Protein 3AQX (pdb70)

Organism: Bombyx mori (NCBI:txid7091)

GO terms:
  GO:0002752 cell surface pattern recognition receptor signaling pathway (P, IDA)
  GO:0005576 extracellular region (C, IDA)
  GO:0045088 regulation of innate immune response (P, IDA)
  GO:0038187 pattern recognition receptor activity (F, IDA)
  GO:0001872 (1->3)-beta-D-glucan binding (F, IDA)
  GO:0001873 polysaccharide immune receptor activity (F, IDA)
  GO:0002752 cell surface pattern recognition receptor signaling pathway (P, IMP)

Solvent-accessible surface area: 11452 Å² total; per-residue (Å²): 165,64,142,15,8,102,17,24,15,9,2,24,107,115,102,2,1,13,0,0,0,16,55,59,49,19,72,33,0,2,0,25,0,9,62,89,92,115,32,153,53,98,57,64,21,118,29,49,140,84,30,101,144,47,133,124,26,5,3,36,9,88,39,161,106,11,64,10,129,132,44,20,85,0,37,7,29,0,60,0,43,50,122,69,114,40,55,103,43,60,139,5,123,52,46,2,154,38,86,51,156,163,64,142,16,7,99,17,67,14,36,1,34,131,119,108,3,2,73,0,4,0,42,54,74,48,19,74,31,0,1,0,24,0,11,60,21,87,114,30,148,54,99,52,63,16,134,33,50,149,88,31,106,153,54,119,139,47,74,4,28,7,81,40,163,104,8,84,21,88,63,5,6,30,0,34,7,29,0,62,0,43,51,128,65,112,40,55,103,43,60,136,5,110,54,51,1,151,34,89,102

Structure (mmCIF, N/CA/C/O backbone):
data_3AQX
#
_entry.id   3AQX
#
_cell.length_a   74.210
_cell.length_b   74.210
_cell.length_c   47.603
_cell.angle_alpha   90
_cell.angle_beta   90
_cell.angle_gamma   90
#
_symmetry.space_group_name_H-M   'P 41'
#
loop_
_entity.id
_entity.type
_entity.pdbx_description
1 polymer 'Beta-1,3-glucan-binding protein'
2 branched beta-D-glucopyranose-(1-3)-beta-D-glucopyranose-(1-3)-beta-D-glucopyranose-(1-3)-beta-D-glucopyranose-(1-3)-beta-D-glucopyranose-(1-3)-beta-D-glucopyranose
3 non-polymer GLYCEROL
4 water water
#
loop_
_atom_site.group_PDB
_atom_site.id
_atom_site.type_symbol
_atom_site.label_atom_id
_atom_site.label_alt_id
_atom_site.label_comp_id
_atom_site.label_asym_id
_atom_site.label_entity_id
_atom_site.label_seq_id
_atom_site.pdbx_PDB_ins_code
_atom_site.Cartn_x
_atom_site.Cartn_y
_atom_site.Cartn_z
_atom_site.occupancy
_atom_site.B_iso_or_equiv
_atom_site.auth_seq_id
_atom_site.auth_comp_id
_atom_site.auth_asym_id
_atom_site.auth_atom_id
_atom_site.pdbx_PDB_model_num
ATOM 1 N N . SER A 1 2 ? 5.230 16.997 23.266 1.00 29.04 0 SER A N 1
ATOM 2 C CA . SER A 1 2 ? 6.129 16.192 22.399 1.00 28.99 0 SER A CA 1
ATOM 3 C C . SER A 1 2 ? 5.936 16.537 20.893 1.00 27.81 0 SER A C 1
ATOM 4 O O . SER A 1 2 ? 5.215 17.479 20.543 1.00 27.95 0 SER A O 1
ATOM 7 N N . TYR A 1 3 ? 6.597 15.785 20.018 1.00 26.13 1 TYR A N 1
ATOM 8 C CA . TYR A 1 3 ? 6.725 16.190 18.608 1.00 24.30 1 TYR A CA 1
ATOM 9 C C . TYR A 1 3 ? 5.417 16.172 17.791 1.00 23.42 1 TYR A C 1
ATOM 10 O O . TYR A 1 3 ? 4.590 15.282 17.958 1.00 22.84 1 TYR A O 1
ATOM 19 N N . GLU A 1 4 ? 5.273 17.157 16.901 1.00 22.44 2 GLU A N 1
ATOM 20 C CA . GLU A 1 4 ? 4.156 17.260 15.963 1.00 21.83 2 GLU A CA 1
ATOM 21 C C . GLU A 1 4 ? 4.670 17.508 14.542 1.00 19.96 2 GLU A C 1
ATOM 22 O O . GLU A 1 4 ? 5.623 18.257 14.359 1.00 18.77 2 GLU A O 1
ATOM 28 N N . ALA A 1 5 ? 4.030 16.908 13.537 1.00 17.76 3 ALA A N 1
ATOM 29 C CA . ALA A 1 5 ? 4.443 17.134 12.135 1.00 16.42 3 ALA A CA 1
ATOM 30 C C . ALA A 1 5 ? 4.373 18.639 11.830 1.00 15.36 3 ALA A C 1
ATOM 31 O O . ALA A 1 5 ? 3.478 19.322 12.341 1.00 13.80 3 ALA A O 1
ATOM 33 N N . PRO A 1 6 ? 5.340 19.171 11.051 1.00 14.66 4 PRO A N 1
ATOM 34 C CA . PRO A 1 6 ? 5.272 20.591 10.691 1.00 14.63 4 PRO A CA 1
ATOM 35 C C . PRO A 1 6 ? 4.143 20.827 9.667 1.00 14.50 4 PRO A C 1
ATOM 36 O O . PRO A 1 6 ? 3.854 19.915 8.883 1.00 14.91 4 PRO A O 1
ATOM 40 N N . PRO A 1 7 ? 3.505 22.023 9.678 1.00 13.69 5 PRO A N 1
ATOM 41 C CA . PRO A 1 7 ? 2.468 22.292 8.684 1.00 13.34 5 PRO A CA 1
ATOM 42 C C . PRO A 1 7 ? 3.068 22.368 7.268 1.00 12.89 5 PRO A C 1
ATOM 43 O O . PRO A 1 7 ? 4.202 22.852 7.077 1.00 12.64 5 PRO A O 1
ATOM 47 N N . ALA A 1 8 ? 2.314 21.875 6.296 1.00 12.22 6 ALA A N 1
ATOM 48 C CA . ALA A 1 8 ? 2.756 21.887 4.907 1.00 11.44 6 ALA A CA 1
ATOM 49 C C . ALA A 1 8 ? 2.481 23.259 4.271 1.00 11.25 6 ALA A C 1
ATOM 50 O O . ALA A 1 8 ? 1.552 23.952 4.678 1.00 10.90 6 ALA A O 1
ATOM 52 N N . THR A 1 9 ? 3.315 23.654 3.311 1.00 10.53 7 THR A N 1
ATOM 53 C CA . THR A 1 9 ? 3.037 24.807 2.468 1.00 10.13 7 THR A CA 1
ATOM 54 C C . THR A 1 9 ? 2.612 24.300 1.080 1.00 10.08 7 THR A C 1
ATOM 55 O O . THR A 1 9 ? 3.307 23.468 0.465 1.00 8.74 7 THR A O 1
ATOM 59 N N . LEU A 1 10 ? 1.474 24.814 0.604 1.00 9.79 8 LEU A N 1
ATOM 60 C CA . LEU A 1 10 ? 0.957 24.482 -0.730 1.00 10.63 8 LEU A CA 1
ATOM 61 C C . LEU A 1 10 ? 0.965 25.712 -1.616 1.00 11.15 8 LEU A C 1
ATOM 62 O O . LEU A 1 10 ? 0.654 26.813 -1.134 1.00 10.77 8 LEU A O 1
ATOM 67 N N . GLU A 1 11 ? 1.316 25.515 -2.895 1.00 12.00 9 GLU A N 1
ATOM 68 C CA . GLU A 1 11 ? 1.301 26.581 -3.910 1.00 14.16 9 GLU A CA 1
ATOM 69 C C . GLU A 1 11 ? 0.717 26.059 -5.193 1.00 13.78 9 GLU A C 1
ATOM 70 O O . GLU A 1 11 ? 1.056 24.960 -5.634 1.00 13.28 9 GLU A O 1
ATOM 76 N N . ALA A 1 12 ? -0.143 26.871 -5.802 1.00 13.63 10 ALA A N 1
ATOM 77 C CA . ALA A 1 12 ? -0.558 26.664 -7.172 1.00 14.50 10 ALA A CA 1
ATOM 78 C C . ALA A 1 12 ? 0.404 27.420 -8.079 1.00 16.01 10 ALA A C 1
ATOM 79 O O . ALA A 1 12 ? 0.754 28.592 -7.829 1.00 16.26 10 ALA A O 1
ATOM 81 N N . ILE A 1 13 ? 0.834 26.732 -9.130 1.00 17.62 11 ILE A N 1
ATOM 82 C CA . ILE A 1 13 ? 1.853 27.256 -10.008 1.00 20.02 11 ILE A CA 1
ATOM 83 C C . ILE A 1 13 ? 1.183 27.739 -11.286 1.00 21.02 11 ILE A C 1
ATOM 84 O O . ILE A 1 13 ? 0.258 27.090 -11.779 1.00 21.15 11 ILE A O 1
ATOM 89 N N . HIS A 1 14 ? 1.616 28.901 -11.775 1.00 22.87 12 HIS A N 1
ATOM 90 C CA . HIS A 1 14 ? 1.298 29.373 -13.132 1.00 24.74 12 HIS A CA 1
ATOM 91 C C . HIS A 1 14 ? 2.408 28.915 -14.105 1.00 25.04 12 HIS A C 1
ATOM 92 O O . HIS A 1 14 ? 3.604 29.077 -13.809 1.00 25.31 12 HIS A O 1
ATOM 99 N N . PRO A 1 15 ? 2.029 28.345 -15.267 1.00 25.42 13 PRO A N 1
ATOM 100 C CA . PRO A 1 15 ? 0.669 28.175 -15.804 1.00 25.17 13 PRO A CA 1
ATOM 101 C C . PRO A 1 15 ? -0.088 26.969 -15.237 1.00 24.63 13 PRO A C 1
ATOM 102 O O . PRO A 1 15 ? -1.322 26.980 -15.220 1.00 25.06 13 PRO A O 1
ATOM 106 N N . LYS A 1 16 ? 0.636 25.962 -14.750 1.00 23.19 14 LYS A N 1
ATOM 107 C CA . LYS A 1 16 ? 0.015 24.816 -14.085 1.00 22.10 14 LYS A CA 1
ATOM 108 C C . LYS A 1 16 ? 0.953 24.209 -13.046 1.00 19.98 14 LYS A C 1
ATOM 109 O O . LYS A 1 16 ? 2.147 24.509 -13.027 1.00 20.24 14 LYS A O 1
ATOM 115 N N . GLY A 1 17 ? 0.402 23.354 -12.195 1.00 17.57 15 GLY A N 1
ATOM 116 C CA . GLY A 1 17 ? 1.184 22.659 -11.198 1.00 15.61 15 GLY A CA 1
ATOM 117 C C . GLY A 1 17 ? 0.703 22.911 -9.778 1.00 14.51 15 GLY A C 1
ATOM 118 O O . GLY A 1 17 ? -0.001 23.894 -9.492 1.00 13.77 15 GLY A O 1
ATOM 119 N N . LEU A 1 18 ? 1.077 21.975 -8.912 1.00 13.69 16 LEU A N 1
ATOM 120 C CA . LEU A 1 18 ? 0.837 22.000 -7.473 1.00 12.82 16 LEU A CA 1
ATOM 121 C C . LEU A 1 18 ? 2.190 21.703 -6.844 1.00 13.22 16 LEU A C 1
ATOM 122 O O . LEU A 1 18 ? 2.911 20.782 -7.275 1.00 13.25 16 LEU A O 1
ATOM 127 N N . ARG A 1 19 ? 2.562 22.479 -5.837 1.00 13.00 17 ARG A N 1
ATOM 128 C CA . ARG A 1 19 ? 3.765 22.164 -5.106 1.00 12.97 17 ARG A CA 1
ATOM 129 C C . ARG A 1 19 ? 3.383 22.138 -3.634 1.00 12.15 17 ARG A C 1
ATOM 130 O O . ARG A 1 19 ? 2.671 23.045 -3.173 1.00 11.33 17 ARG A O 1
ATOM 138 N N . VAL A 1 20 ? 3.845 21.104 -2.914 1.00 11.05 18 VAL A N 1
ATOM 139 C CA . VAL A 1 20 ? 3.592 20.921 -1.479 1.00 10.17 18 VAL A CA 1
ATOM 140 C C . VAL A 1 20 ? 4.918 20.589 -0.809 1.00 11.00 18 VAL A C 1
ATOM 141 O O . VAL A 1 20 ? 5.664 19.712 -1.287 1.00 10.59 18 VAL A O 1
ATOM 145 N N . SER A 1 21 ? 5.220 21.266 0.300 1.00 10.38 19 SER A N 1
ATOM 146 C CA . SER A 1 21 ? 6.498 21.001 0.988 1.00 10.04 19 SER A CA 1
ATOM 147 C C . SER A 1 21 ? 6.442 21.179 2.521 1.00 9.89 19 SER A C 1
ATOM 148 O O . SER A 1 21 ? 5.552 21.867 3.056 1.00 10.39 19 SER A O 1
ATOM 151 N N . VAL A 1 22 ? 7.379 20.534 3.214 1.00 10.18 20 VAL A N 1
ATOM 152 C CA . VAL A 1 22 ? 7.584 20.719 4.654 1.00 10.35 20 VAL A CA 1
ATOM 153 C C . VAL A 1 22 ? 9.082 20.937 4.920 1.00 10.74 20 VAL A C 1
ATOM 154 O O . VAL A 1 22 ? 9.932 20.497 4.115 1.00 11.15 20 VAL A O 1
ATOM 158 N N . PRO A 1 23 ? 9.423 21.627 6.028 1.00 10.60 21 PRO A N 1
ATOM 159 C CA . PRO A 1 23 ? 10.860 21.705 6.321 1.00 10.70 21 PRO A CA 1
ATOM 160 C C . PRO A 1 23 ? 11.397 20.334 6.770 1.00 10.76 21 PRO A C 1
ATOM 161 O O . PRO A 1 23 ? 10.664 19.550 7.402 1.00 11.30 21 PRO A O 1
ATOM 165 N N . ASP A 1 24 ? 12.643 20.022 6.433 1.00 11.29 22 ASP A N 1
ATOM 166 C CA . ASP A 1 24 ? 13.258 18.783 6.926 1.00 12.17 22 ASP A CA 1
ATOM 167 C C . ASP A 1 24 ? 13.543 18.903 8.420 1.00 12.93 22 ASP A C 1
ATOM 168 O O . ASP A 1 24 ? 14.481 19.588 8.807 1.00 13.45 22 ASP A O 1
ATOM 173 N N . GLU A 1 25 ? 12.749 18.256 9.269 1.00 12.80 23 GLU A N 1
ATOM 174 C CA . GLU A 1 25 ? 13.071 18.258 10.699 1.00 13.54 23 GLU A CA 1
ATOM 175 C C . GLU A 1 25 ? 13.694 16.936 11.151 1.00 13.38 23 GLU A C 1
ATOM 176 O O . GLU A 1 25 ? 13.461 16.467 12.260 1.00 14.24 23 GLU A O 1
ATOM 182 N N . GLY A 1 26 ? 14.493 16.344 10.273 1.00 13.85 24 GLY A N 1
ATOM 183 C CA . GLY A 1 26 ? 15.221 15.107 10.587 1.00 13.90 24 GLY A CA 1
ATOM 184 C C . GLY A 1 26 ? 14.356 13.899 10.289 1.00 13.99 24 GLY A C 1
ATOM 185 O O . GLY A 1 26 ?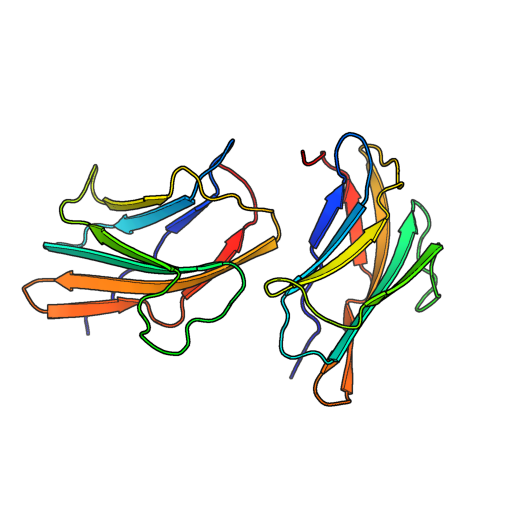 14.219 12.995 11.121 1.00 14.04 24 GLY A O 1
ATOM 186 N N . PHE A 1 27 ? 13.764 13.892 9.088 1.00 13.39 25 PHE A N 1
ATOM 187 C CA . PHE A 1 27 ? 12.838 12.836 8.689 1.00 12.19 25 PHE A CA 1
ATOM 188 C C . PHE A 1 27 ? 13.544 11.793 7.859 1.00 11.68 25 PHE A C 1
ATOM 189 O O . PHE A 1 27 ? 14.603 12.046 7.312 1.00 11.53 25 PHE A O 1
ATOM 197 N N . SER A 1 28 ? 12.920 10.625 7.728 1.00 11.49 26 SER A N 1
ATOM 198 C CA . SER A 1 28 ? 13.398 9.659 6.754 1.00 11.33 26 SER A CA 1
ATOM 199 C C . SER A 1 28 ? 12.446 9.564 5.574 1.00 11.02 26 SER A C 1
ATOM 200 O O . SER A 1 28 ? 12.780 8.932 4.576 1.00 11.54 26 SER A O 1
ATOM 203 N N . LEU A 1 29 ? 11.265 10.178 5.693 1.00 9.64 27 LEU A N 1
ATOM 204 C CA . LEU A 1 29 ? 10.168 9.995 4.743 1.00 8.31 27 LEU A CA 1
ATOM 205 C C . LEU A 1 29 ? 9.096 11.083 4.941 1.00 8.13 27 LEU A C 1
ATOM 206 O O . LEU A 1 29 ? 8.771 11.435 6.086 1.00 7.41 27 LEU A O 1
ATOM 211 N N . PHE A 1 30 ? 8.600 11.629 3.816 1.00 6.67 28 PHE A N 1
ATOM 212 C CA . PHE A 1 30 ? 7.434 12.520 3.762 1.00 6.36 28 PHE A CA 1
ATOM 213 C C . PHE A 1 30 ? 6.444 11.952 2.739 1.00 7.14 28 PHE A C 1
ATOM 214 O O . PHE A 1 30 ? 6.842 11.599 1.615 1.00 8.40 28 PHE A O 1
ATOM 222 N N . ALA A 1 31 ? 5.175 11.818 3.126 1.00 6.36 29 ALA A N 1
ATOM 223 C CA . ALA A 1 31 ? 4.137 11.397 2.184 1.00 6.91 29 ALA A CA 1
ATOM 224 C C . ALA A 1 31 ? 3.056 12.460 2.139 1.00 6.77 29 ALA A C 1
ATOM 225 O O . ALA A 1 31 ? 2.719 13.050 3.180 1.00 6.40 29 ALA A O 1
ATOM 227 N N . PHE A 1 32 ? 2.511 12.687 0.947 1.00 6.50 30 PHE A N 1
ATOM 228 C CA . PHE A 1 32 ? 1.382 13.611 0.799 1.00 6.80 30 PHE A CA 1
ATOM 229 C C . PHE A 1 32 ? 0.160 12.839 0.306 1.00 7.03 30 PHE A C 1
ATOM 230 O O . PHE A 1 32 ? 0.262 12.008 -0.602 1.00 7.03 30 PHE A O 1
ATOM 238 N N . HIS A 1 33 ? -0.992 13.100 0.921 1.00 6.87 31 HIS A N 1
ATOM 239 C CA . HIS A 1 33 ? -2.219 12.408 0.533 1.00 6.88 31 HIS A CA 1
ATOM 240 C C . HIS A 1 33 ? -3.289 13.480 0.438 1.00 7.44 31 HIS A C 1
ATOM 241 O O . HIS A 1 33 ? -3.603 14.132 1.440 1.00 8.30 31 HIS A O 1
ATOM 248 N N . GLY A 1 34 ? -3.824 13.693 -0.757 1.00 7.06 32 GLY A N 1
ATOM 249 C CA . GLY A 1 34 ? -4.736 14.822 -0.981 1.00 8.71 32 GLY A CA 1
ATOM 250 C C . GLY A 1 34 ? -5.795 14.596 -2.056 1.00 9.26 32 GLY A C 1
ATOM 251 O O . GLY A 1 34 ? -5.618 13.765 -2.971 1.00 9.01 32 GLY A O 1
ATOM 252 N N . LYS A 1 35 ? -6.892 15.339 -1.931 1.00 10.19 33 LYS A N 1
ATOM 253 C CA . LYS A 1 35 ? -7.944 15.350 -2.943 1.00 12.69 33 LYS A CA 1
ATOM 254 C C . LYS A 1 35 ? -8.362 16.772 -3.305 1.00 13.17 33 LYS A C 1
ATOM 255 O O . LYS A 1 35 ? -8.324 17.667 -2.457 1.00 13.41 33 LYS A O 1
ATOM 261 N N . LEU A 1 36 ? -8.789 16.950 -4.555 1.00 13.64 34 LEU A N 1
ATOM 262 C CA . LEU A 1 36 ? -9.224 18.232 -5.089 1.00 14.10 34 LEU A CA 1
ATOM 263 C C . LEU A 1 36 ? -10.747 18.357 -5.005 1.00 14.15 34 LEU A C 1
ATOM 264 O O . LEU A 1 36 ? -11.487 17.550 -5.592 1.00 14.25 34 LEU A O 1
ATOM 269 N N . ASN A 1 37 ? -11.196 19.338 -4.226 1.00 13.75 35 ASN A N 1
ATOM 270 C CA . ASN A 1 37 ? -12.629 19.687 -4.108 1.00 14.92 35 ASN A CA 1
ATOM 271 C C . ASN A 1 37 ? -13.506 18.547 -3.596 1.00 15.14 35 ASN A C 1
ATOM 272 O O . ASN A 1 37 ? -14.706 18.519 -3.865 1.00 14.65 35 ASN A O 1
ATOM 277 N N . GLU A 1 38 ? -12.889 17.604 -2.883 1.00 15.23 36 GLU A N 1
ATOM 278 C CA . GLU A 1 38 ? -13.617 16.502 -2.285 1.00 16.33 36 GLU A CA 1
ATOM 279 C C . GLU A 1 38 ? -12.933 16.169 -0.952 1.00 16.13 36 GLU A C 1
ATOM 280 O O . GLU A 1 38 ? -11.722 15.943 -0.899 1.00 14.44 36 GLU A O 1
ATOM 286 N N . GLU A 1 39 ? -13.717 16.152 0.129 1.00 16.84 37 GLU A N 1
ATOM 287 C CA . GLU A 1 39 ? -13.187 15.877 1.471 1.00 17.44 37 GLU A CA 1
ATOM 288 C C . GLU A 1 39 ? -12.520 14.514 1.624 1.00 16.83 37 GLU A C 1
ATOM 289 O O . GLU A 1 39 ? -12.909 13.543 0.980 1.00 15.49 37 GLU A O 1
ATOM 295 N N . MET A 1 40 ? -11.503 14.465 2.474 1.00 17.40 38 MET A N 1
ATOM 296 C CA . MET A 1 40 ? -10.860 13.206 2.811 1.00 18.72 38 MET A CA 1
ATOM 297 C C . MET A 1 40 ? -11.754 12.517 3.835 1.00 18.98 38 MET A C 1
ATOM 298 O O . MET A 1 40 ? -12.212 13.163 4.761 1.00 19.62 38 MET A O 1
ATOM 303 N N . GLU A 1 41 ? -12.036 11.229 3.649 1.00 19.62 39 GLU A N 1
ATOM 304 C CA . GLU A 1 41 ? -12.799 10.472 4.640 1.00 20.46 39 GLU A CA 1
ATOM 305 C C . GLU A 1 41 ? -11.812 9.716 5.514 1.00 19.51 39 GLU A C 1
ATOM 306 O O . GLU A 1 41 ? -11.497 8.554 5.264 1.00 20.29 39 GLU A O 1
ATOM 312 N N . GLY A 1 42 ? -11.303 10.414 6.525 1.00 17.63 40 GLY A N 1
ATOM 313 C CA . GLY A 1 42 ? -10.192 9.917 7.317 1.00 15.82 40 GLY A CA 1
ATOM 314 C C . GLY A 1 42 ? -8.938 9.728 6.486 1.00 14.97 40 GLY A C 1
ATOM 315 O O . GLY A 1 42 ? -8.715 10.447 5.502 1.00 14.15 40 GLY A O 1
ATOM 316 N N . LEU A 1 43 ? -8.149 8.722 6.858 1.00 13.70 41 LEU A N 1
ATOM 317 C CA . LEU A 1 43 ? -6.831 8.511 6.274 1.00 13.35 41 LEU A CA 1
ATOM 318 C C . LEU A 1 43 ? -6.887 7.695 4.975 1.00 14.00 41 LEU A C 1
ATOM 319 O O . LEU A 1 43 ? -6.165 6.700 4.837 1.00 13.42 41 LEU A O 1
ATOM 324 N N . GLU A 1 44 ? -7.733 8.110 4.025 1.00 14.07 42 GLU A N 1
ATOM 325 C CA . GLU A 1 44 ? -7.756 7.455 2.699 1.00 14.85 42 GLU A CA 1
ATOM 326 C C . GLU A 1 44 ? -6.519 7.872 1.894 1.00 14.52 42 GLU A C 1
ATOM 327 O O . GLU A 1 44 ? -5.865 8.844 2.241 1.00 14.13 42 GLU A O 1
ATOM 333 N N . ALA A 1 45 ? -6.189 7.1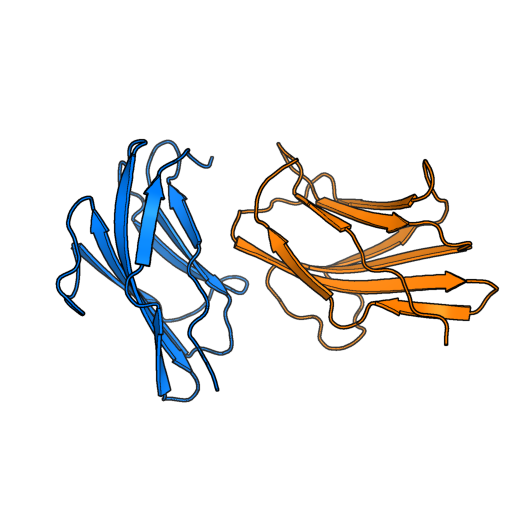23 0.845 1.00 14.25 43 ALA A N 1
ATOM 334 C CA . ALA A 1 45 ? -4.978 7.377 0.066 1.00 14.25 43 ALA A CA 1
ATOM 335 C C . ALA A 1 45 ? -4.965 8.751 -0.597 1.00 13.85 43 ALA A C 1
ATOM 336 O O . ALA A 1 45 ? -3.934 9.450 -0.565 1.00 13.50 43 ALA A O 1
ATOM 338 N N . GLY A 1 46 ? -6.104 9.143 -1.177 1.00 13.79 44 GLY A N 1
ATOM 339 C CA . GLY A 1 46 ? -6.222 10.412 -1.889 1.00 14.23 44 GLY A CA 1
ATOM 340 C C . GLY A 1 46 ? -6.004 10.242 -3.392 1.00 15.33 44 GLY A C 1
ATOM 341 O O . GLY A 1 46 ? -5.461 9.235 -3.811 1.00 14.11 44 GLY A O 1
ATOM 342 N N . HIS A 1 47 ? -6.433 11.234 -4.186 1.00 16.02 45 HIS A N 1
ATOM 343 C CA . HIS A 1 47 ? -6.088 11.327 -5.625 1.00 17.02 45 HIS A CA 1
ATOM 344 C C . HIS A 1 47 ? -4.593 11.567 -5.844 1.00 15.93 45 HIS A C 1
ATOM 345 O O . HIS A 1 47 ? -4.012 10.998 -6.764 1.00 16.32 45 HIS A O 1
ATOM 352 N N . TRP A 1 48 ? -3.987 12.427 -5.018 1.00 14.78 46 TRP A N 1
ATOM 353 C CA . TRP A 1 48 ? -2.531 12.537 -4.931 1.00 13.68 46 TRP A CA 1
ATOM 354 C C . TRP A 1 48 ? -2.064 11.703 -3.738 1.00 13.78 46 TRP A C 1
ATOM 355 O O . TRP A 1 48 ? -2.555 11.911 -2.616 1.00 13.69 46 TRP A O 1
ATOM 366 N N . SER A 1 49 ? -1.132 10.778 -3.974 1.00 12.62 47 SER A N 1
ATOM 367 C CA . SER A 1 49 ? -0.650 9.871 -2.942 1.00 12.69 47 SER A CA 1
ATOM 368 C C . SER A 1 49 ? 0.772 9.471 -3.304 1.00 12.92 47 SER A C 1
ATOM 369 O O . SER A 1 49 ? 0.999 8.775 -4.313 1.00 13.37 47 SER A O 1
ATOM 372 N N . ARG A 1 50 ? 1.748 9.918 -2.515 1.00 12.13 48 ARG A N 1
ATOM 373 C CA . ARG A 1 50 ? 3.140 9.708 -2.912 1.00 11.72 48 ARG A CA 1
ATOM 374 C C . ARG A 1 50 ? 4.093 9.795 -1.730 1.00 10.74 48 ARG A C 1
ATOM 375 O O . ARG A 1 50 ? 3.985 10.717 -0.941 1.00 11.07 48 ARG A O 1
ATOM 383 N N . ASP A 1 51 ? 5.021 8.838 -1.631 1.00 9.82 49 ASP A N 1
ATOM 384 C CA . ASP A 1 51 ? 6.126 8.889 -0.665 1.00 9.22 49 ASP A CA 1
ATOM 385 C C . ASP A 1 51 ? 7.286 9.665 -1.311 1.00 8.67 49 ASP A C 1
ATOM 386 O O . ASP A 1 51 ? 7.661 9.384 -2.467 1.00 7.43 49 ASP A O 1
ATOM 391 N N . ILE A 1 52 ? 7.864 10.589 -0.552 1.00 7.30 50 ILE A N 1
ATOM 392 C CA . ILE A 1 52 ? 9.092 11.314 -0.920 1.00 7.42 50 ILE A CA 1
ATOM 393 C C . ILE A 1 52 ? 10.183 10.773 0.023 1.00 7.77 50 ILE A C 1
ATOM 394 O O . ILE A 1 52 ? 9.970 10.661 1.237 1.00 8.16 50 ILE A O 1
ATOM 399 N N . THR A 1 53 ? 11.307 10.359 -0.539 1.00 8.17 51 THR A N 1
ATOM 400 C CA . THR A 1 53 ? 12.299 9.609 0.236 1.00 8.86 51 THR A CA 1
ATOM 401 C C . THR A 1 53 ? 13.603 10.381 0.524 1.00 9.27 51 THR A C 1
ATOM 402 O O . THR A 1 53 ? 14.489 9.869 1.205 1.00 8.74 51 THR A O 1
ATOM 406 N N . LYS A 1 54 ? 13.730 11.597 0.001 1.00 10.71 52 LYS A N 1
ATOM 407 C CA . LYS A 1 54 ? 14.878 12.459 0.398 1.00 12.45 52 LYS A CA 1
ATOM 408 C C . LYS A 1 54 ? 14.492 13.912 0.308 1.00 12.35 52 LYS A C 1
ATOM 409 O O . LYS A 1 54 ? 13.659 14.275 -0.532 1.00 11.95 52 LYS A O 1
ATOM 415 N N . PRO A 1 55 ? 15.086 14.748 1.180 1.00 12.77 53 PRO A N 1
ATOM 416 C CA . PRO A 1 55 ? 14.804 16.174 1.020 1.00 13.13 53 PRO A CA 1
ATOM 417 C C . PRO A 1 55 ? 15.658 16.756 -0.109 1.00 13.99 53 PRO A C 1
ATOM 418 O O . PRO A 1 55 ? 16.611 16.116 -0.569 1.00 13.78 53 PRO A O 1
ATOM 422 N N . LYS A 1 56 ? 15.306 17.959 -0.543 1.00 14.69 54 LYS A N 1
ATOM 423 C CA . LYS A 1 56 ? 16.057 18.714 -1.533 1.00 15.65 54 LYS A CA 1
ATOM 424 C C . LYS A 1 56 ? 16.233 20.146 -0.997 1.00 16.13 54 LYS A C 1
ATOM 425 O O . LYS A 1 56 ? 15.244 20.832 -0.742 1.00 15.36 54 LYS A O 1
ATOM 431 N N . ASN A 1 57 ? 17.488 20.570 -0.810 1.00 16.40 55 ASN A N 1
ATOM 432 C CA . ASN A 1 57 ? 17.816 21.882 -0.220 1.00 16.58 55 ASN A CA 1
ATOM 433 C C . ASN A 1 57 ? 16.942 22.203 1.014 1.00 15.58 55 ASN A C 1
ATOM 434 O O . ASN A 1 57 ? 16.271 23.239 1.056 1.00 15.57 55 ASN A O 1
ATOM 439 N N . GLY A 1 58 ? 16.903 21.298 1.980 1.00 14.82 56 GLY A N 1
ATOM 440 C CA . GLY A 1 58 ? 16.282 21.590 3.271 1.00 13.99 56 GLY A CA 1
ATOM 441 C C . GLY A 1 58 ? 14.795 21.308 3.436 1.00 14.19 56 GLY A C 1
ATOM 442 O O . GLY A 1 58 ? 14.278 21.418 4.548 1.00 13.31 56 GLY A O 1
ATOM 443 N N . ARG A 1 59 ? 14.122 20.953 2.332 1.00 13.14 57 ARG A N 1
ATOM 444 C CA . ARG A 1 59 ? 12.687 20.685 2.329 1.00 12.49 57 ARG A CA 1
ATOM 445 C C . ARG A 1 59 ? 12.289 19.375 1.647 1.00 11.49 57 ARG A C 1
ATOM 446 O O . ARG A 1 59 ? 12.976 18.883 0.710 1.00 11.62 57 ARG A O 1
ATOM 454 N N . TRP A 1 60 ? 11.177 18.815 2.113 1.00 10.18 58 TRP A N 1
ATOM 455 C CA . TRP A 1 60 ? 10.600 17.639 1.464 1.00 10.15 58 TRP A CA 1
ATOM 456 C C . TRP A 1 60 ? 9.502 18.150 0.546 1.00 10.47 58 TRP A C 1
ATOM 457 O O . TRP A 1 60 ? 8.607 18.913 0.972 1.00 9.38 58 TRP A O 1
ATOM 468 N N . ILE A 1 61 ? 9.626 17.795 -0.725 1.00 9.58 59 ILE A N 1
ATOM 469 C CA . ILE A 1 61 ? 8.786 18.405 -1.737 1.00 10.15 59 ILE A CA 1
ATOM 470 C C . ILE A 1 61 ? 7.993 17.360 -2.521 1.00 10.75 59 ILE A C 1
ATOM 471 O O . ILE A 1 61 ? 8.573 16.417 -3.043 1.00 9.81 59 ILE A O 1
ATOM 476 N N . PHE A 1 62 ? 6.673 17.524 -2.570 1.00 11.45 60 PHE A N 1
ATOM 477 C CA . PHE A 1 62 ? 5.827 16.789 -3.512 1.00 12.88 60 PHE A CA 1
ATOM 478 C C . PHE A 1 62 ? 5.379 17.733 -4.653 1.00 13.61 60 PHE A C 1
ATOM 479 O O . PHE A 1 62 ? 4.979 18.869 -4.400 1.00 13.60 60 PHE A O 1
ATOM 487 N N . ARG A 1 63 ? 5.461 17.256 -5.896 1.00 14.45 61 ARG A N 1
ATOM 488 C CA . ARG A 1 63 ? 4.986 18.003 -7.061 1.00 16.20 61 ARG A CA 1
ATOM 489 C C . ARG A 1 63 ? 4.045 17.172 -7.927 1.00 16.13 61 ARG A C 1
ATOM 490 O O . ARG A 1 63 ? 4.257 15.978 -8.097 1.00 15.36 61 ARG A O 1
ATOM 498 N N . ASP A 1 64 ? 2.978 17.808 -8.418 1.00 16.48 62 ASP A N 1
ATOM 499 C CA . ASP A 1 64 ? 2.225 17.323 -9.574 1.00 16.20 62 ASP A CA 1
ATOM 500 C C . ASP A 1 64 ? 2.327 18.455 -10.575 1.00 16.88 62 ASP A C 1
ATOM 501 O O . ASP A 1 64 ? 1.581 19.441 -10.500 1.00 16.44 62 ASP A O 1
ATOM 506 N N . ARG A 1 65 ? 3.272 18.332 -11.504 1.00 17.54 63 ARG A N 1
ATOM 507 C CA . ARG A 1 65 ? 3.538 19.416 -12.472 1.00 18.40 63 ARG A CA 1
ATOM 508 C C . ARG A 1 65 ? 2.375 19.661 -13.449 1.00 18.58 63 ARG A C 1
ATOM 509 O O . ARG A 1 65 ? 2.377 20.655 -14.180 1.00 18.25 63 ARG A O 1
ATOM 517 N N . ASN A 1 66 ? 1.379 18.769 -13.433 1.00 18.59 64 ASN A N 1
ATOM 518 C CA . ASN A 1 66 ? 0.280 18.822 -14.384 1.00 19.38 64 ASN A CA 1
ATOM 519 C C . ASN A 1 66 ? -1.074 19.278 -13.799 1.00 19.56 64 ASN A C 1
ATOM 520 O O . ASN A 1 66 ? -2.032 19.426 -14.548 1.00 18.62 64 ASN A O 1
ATOM 525 N N . ALA A 1 67 ? -1.146 19.490 -12.479 1.00 18.99 65 ALA A N 1
ATOM 526 C CA . ALA A 1 67 ? -2.388 19.897 -11.822 1.00 18.77 65 ALA A CA 1
ATOM 527 C C . ALA A 1 67 ? -2.789 21.301 -12.275 1.00 18.65 65 ALA A C 1
ATOM 528 O O . ALA A 1 67 ? -2.079 22.276 -12.015 1.00 18.05 65 ALA A O 1
ATOM 530 N N . ALA A 1 68 ? -3.934 21.409 -12.950 1.00 19.24 66 ALA A N 1
ATOM 531 C CA . ALA A 1 68 ? -4.408 22.722 -13.425 1.00 19.56 66 ALA A CA 1
ATOM 532 C C . ALA A 1 68 ? -5.418 23.310 -12.422 1.00 19.45 66 ALA A C 1
ATOM 533 O O . ALA A 1 68 ? -6.629 23.004 -12.488 1.00 20.12 66 ALA A O 1
ATOM 535 N N . LEU A 1 69 ? -4.926 24.133 -11.494 1.00 17.77 67 LEU A N 1
ATOM 536 C CA . LEU A 1 69 ? -5.768 24.642 -10.399 1.00 16.62 67 LEU A CA 1
ATOM 537 C C . LEU A 1 69 ? -6.384 25.993 -10.708 1.00 15.70 67 LEU A C 1
ATOM 538 O O . LEU A 1 69 ? -5.894 26.749 -11.545 1.00 15.10 67 LEU A O 1
ATOM 543 N N . LYS A 1 70 ? -7.452 26.307 -9.992 1.00 15.30 68 LYS A N 1
ATOM 544 C CA . LYS A 1 70 ? -8.221 27.532 -10.250 1.00 15.55 68 LYS A CA 1
ATOM 545 C C . LYS A 1 70 ? -8.474 28.218 -8.921 1.00 15.40 68 LYS A C 1
ATOM 546 O O . LYS A 1 70 ? -8.548 27.530 -7.911 1.00 15.16 68 LYS A O 1
ATOM 552 N N . ILE A 1 71 ? -8.618 29.549 -8.891 1.00 15.31 69 ILE A N 1
ATOM 553 C CA . ILE A 1 71 ? -8.974 30.199 -7.616 1.00 15.52 69 ILE A CA 1
ATOM 554 C C . ILE A 1 71 ? -10.172 29.521 -6.997 1.00 14.97 69 ILE A C 1
ATOM 555 O O . ILE A 1 71 ? -11.097 29.128 -7.711 1.00 14.69 69 ILE A O 1
ATOM 560 N N . GLY A 1 72 ? -10.142 29.363 -5.674 1.00 14.41 70 GLY A N 1
ATOM 561 C CA . GLY A 1 72 ? -11.260 28.779 -4.967 1.00 14.20 70 GLY A CA 1
ATOM 562 C C . GLY A 1 72 ? -11.263 27.266 -4.919 1.00 13.48 70 GLY A C 1
ATOM 563 O O . GLY A 1 72 ? -12.048 26.685 -4.175 1.00 13.05 70 GLY A O 1
ATOM 564 N N . ASP A 1 73 ? -10.393 26.613 -5.696 1.00 13.55 71 ASP A N 1
ATOM 565 C CA . ASP A 1 73 ? -10.178 25.150 -5.551 1.00 13.03 71 ASP A CA 1
ATOM 566 C C . ASP A 1 73 ? -9.750 24.851 -4.110 1.00 12.40 71 ASP A C 1
ATOM 567 O O . ASP A 1 73 ? -8.956 25.593 -3.532 1.00 11.41 71 ASP A O 1
ATOM 572 N N . LYS A 1 74 ? -10.318 23.810 -3.515 1.00 11.34 72 LYS A N 1
ATOM 573 C CA . LYS A 1 74 ? -9.869 23.394 -2.180 1.00 12.12 72 LYS A CA 1
ATOM 574 C C . LYS A 1 74 ? -9.125 22.059 -2.249 1.00 10.73 72 LYS A C 1
ATOM 575 O O . LYS A 1 74 ? -9.586 21.124 -2.886 1.00 10.76 72 LYS A O 1
ATOM 581 N N . ILE A 1 75 ? -7.972 21.991 -1.599 1.00 10.04 73 ILE A N 1
ATOM 582 C CA . ILE A 1 75 ? -7.287 20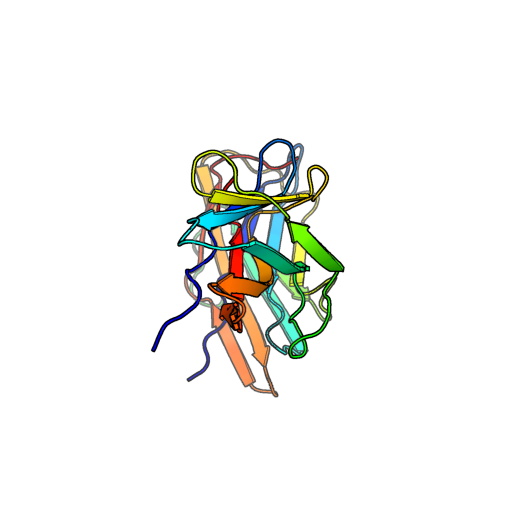.714 -1.391 1.00 9.00 73 ILE A CA 1
ATOM 583 C C . ILE A 1 75 ? -7.458 20.209 0.047 1.00 8.38 73 ILE A C 1
ATOM 584 O O . ILE A 1 75 ? -7.020 20.843 0.990 1.00 7.63 73 ILE A O 1
ATOM 589 N N . TYR A 1 76 ? -8.136 19.076 0.205 1.00 7.68 74 TYR A N 1
ATOM 590 C CA . TYR A 1 76 ? -8.201 18.432 1.508 1.00 7.55 74 TYR A CA 1
ATOM 591 C C . TYR A 1 76 ? -7.112 17.360 1.533 1.00 7.37 74 TYR A C 1
ATOM 592 O O . TYR A 1 76 ? -6.990 16.594 0.579 1.00 7.92 74 TYR A O 1
ATOM 601 N N . PHE A 1 77 ? -6.299 17.335 2.585 1.00 7.38 75 PHE A N 1
ATOM 602 C CA . PHE A 1 77 ? -5.085 16.497 2.596 1.00 7.56 75 PHE A CA 1
ATOM 603 C C . PHE A 1 77 ? -4.667 16.065 3.980 1.00 8.16 75 PHE A C 1
ATOM 604 O O . PHE A 1 77 ? -5.176 16.573 5.004 1.00 8.19 75 PHE A O 1
ATOM 612 N N . TRP A 1 78 ? -3.737 15.113 4.021 1.00 7.56 76 TRP A N 1
ATOM 613 C CA . TRP A 1 78 ? -3.015 14.825 5.251 1.00 7.16 76 TRP A CA 1
ATOM 614 C C . TRP A 1 78 ? -1.623 14.412 4.810 1.00 7.49 76 TRP A C 1
ATOM 615 O O . TRP A 1 78 ? -1.434 13.960 3.677 1.00 6.57 76 TRP A O 1
ATOM 626 N N . THR A 1 79 ? -0.652 14.597 5.696 1.00 7.13 77 THR A N 1
ATOM 627 C CA . THR A 1 79 ? 0.730 14.264 5.391 1.00 8.08 77 THR A CA 1
ATOM 628 C C . THR A 1 79 ? 1.230 13.256 6.407 1.00 8.53 77 THR A C 1
ATOM 629 O O . THR A 1 79 ? 0.630 13.069 7.475 1.00 8.51 77 THR A O 1
ATOM 633 N N . PHE A 1 80 ? 2.339 12.609 6.073 1.00 8.58 78 PHE A N 1
ATOM 634 C CA . PHE A 1 80 ? 2.931 11.644 6.978 1.00 8.91 78 PHE A CA 1
ATOM 635 C C . PHE A 1 80 ? 4.431 11.860 6.944 1.00 9.52 78 PHE A C 1
ATOM 636 O O . PHE A 1 80 ? 5.027 11.982 5.864 1.00 8.73 78 PHE A O 1
ATOM 644 N N . VAL A 1 81 ? 5.039 11.952 8.124 1.00 9.97 79 VAL A N 1
ATOM 645 C CA . VAL A 1 81 ? 6.493 12.032 8.202 1.00 10.71 79 VAL A CA 1
ATOM 646 C C . VAL A 1 81 ? 6.984 10.971 9.164 1.00 11.19 79 VAL A C 1
ATOM 647 O O . VAL A 1 81 ? 6.345 10.734 10.209 1.00 10.99 79 VAL A O 1
ATOM 651 N N . ILE A 1 82 ? 8.077 10.308 8.792 1.00 11.32 80 ILE A N 1
ATOM 652 C CA . ILE A 1 82 ? 8.758 9.417 9.724 1.00 11.74 80 ILE A CA 1
ATOM 653 C C . ILE A 1 82 ? 9.963 10.118 10.366 1.00 12.99 80 ILE A C 1
ATOM 654 O O . ILE A 1 82 ? 10.879 10.562 9.672 1.00 12.13 80 ILE A O 1
ATOM 659 N N . LYS A 1 83 ? 9.927 10.238 11.699 1.00 13.30 81 LYS A N 1
ATOM 660 C CA . LYS A 1 83 ? 11.030 10.832 12.447 1.00 14.63 81 LYS A CA 1
ATOM 661 C C . LYS A 1 83 ? 11.535 9.828 13.490 1.00 15.44 81 LYS A C 1
ATOM 662 O O . LYS A 1 83 ? 10.774 9.457 14.395 1.00 15.45 81 LYS A O 1
ATOM 668 N N . ASP A 1 84 ? 12.792 9.388 13.342 1.00 15.44 82 ASP A N 1
ATOM 669 C CA . ASP A 1 84 ? 13.403 8.384 14.225 1.00 17.13 82 ASP A CA 1
ATOM 670 C C . ASP A 1 84 ? 12.547 7.115 14.311 1.00 17.08 82 ASP A C 1
ATOM 671 O O . ASP A 1 84 ? 12.250 6.635 15.419 1.00 16.37 82 ASP A O 1
ATOM 676 N N . GLY A 1 85 ? 12.119 6.608 13.149 1.00 17.23 83 GLY A N 1
ATOM 677 C CA . GLY A 1 85 ? 11.286 5.397 13.087 1.00 16.32 83 GLY A CA 1
ATOM 678 C C . GLY A 1 85 ? 9.842 5.591 13.558 1.00 16.79 83 GLY A C 1
ATOM 679 O O . GLY A 1 85 ? 9.033 4.668 13.449 1.00 17.24 83 GLY A O 1
ATOM 680 N N . LEU A 1 86 ? 9.501 6.781 14.062 1.00 15.90 84 LEU A N 1
ATOM 681 C CA . LEU A 1 86 ? 8.130 7.050 14.489 1.00 15.25 84 LEU A CA 1
ATOM 682 C C . LEU A 1 86 ? 7.346 7.916 13.484 1.00 13.75 84 LEU A C 1
ATOM 683 O O . LEU A 1 86 ? 7.895 8.818 12.867 1.00 13.01 84 LEU A O 1
ATOM 688 N N . GLY A 1 87 ? 6.057 7.624 13.321 1.00 13.17 85 GLY A N 1
ATOM 689 C CA . GLY A 1 87 ? 5.210 8.369 12.363 1.00 11.92 85 GLY A CA 1
ATOM 690 C C . GLY A 1 87 ? 4.383 9.498 12.982 1.00 10.84 85 GLY A C 1
ATOM 691 O O . GLY A 1 87 ? 3.939 9.386 14.119 1.00 10.17 85 GLY A O 1
ATOM 692 N N . TYR A 1 88 ? 4.186 10.586 12.225 1.00 10.22 86 TYR A N 1
ATOM 693 C CA . TYR A 1 88 ? 3.407 11.755 12.672 1.00 9.30 86 TYR A CA 1
ATOM 694 C C . TYR A 1 88 ? 2.655 12.268 11.453 1.00 9.39 86 TYR A C 1
ATOM 695 O O . TYR A 1 88 ? 3.166 12.186 10.314 1.00 9.30 86 TYR A O 1
ATOM 704 N N . ARG A 1 89 ? 1.454 12.811 11.673 1.00 8.21 87 ARG A N 1
ATOM 705 C CA . ARG A 1 89 ? 0.676 13.338 10.563 1.00 8.13 87 ARG A CA 1
ATOM 706 C C . ARG A 1 89 ? 0.326 14.798 10.774 1.00 7.83 87 ARG A C 1
ATOM 707 O O . ARG A 1 89 ? 0.155 15.240 11.911 1.00 7.25 87 ARG A O 1
ATOM 715 N N . GLN A 1 90 ? 0.221 15.552 9.682 1.00 8.49 88 GLN A N 1
ATOM 716 C CA . GLN A 1 90 ? -0.655 16.729 9.697 1.00 8.54 88 GLN A CA 1
ATOM 717 C C . GLN A 1 90 ? -2.010 16.208 9.220 1.00 9.07 88 GLN A C 1
ATOM 718 O O . GLN A 1 90 ? -2.145 15.823 8.065 1.00 8.09 88 GLN A O 1
ATOM 724 N N . ASP A 1 91 ? -2.980 16.182 10.137 1.00 9.46 89 ASP A N 1
ATOM 725 C CA . ASP A 1 91 ? -4.340 15.730 9.874 1.00 9.86 89 ASP A CA 1
ATOM 726 C C . ASP A 1 91 ? -5.247 16.918 9.498 1.00 10.17 89 ASP A C 1
ATOM 727 O O . ASP A 1 91 ? -4.994 18.067 9.883 1.00 8.68 89 ASP A O 1
ATOM 732 N N . ASN A 1 92 ? -6.318 16.609 8.774 1.00 9.73 90 ASN A N 1
ATOM 733 C CA . ASN A 1 92 ? -7.375 17.573 8.443 1.00 11.07 90 ASN A CA 1
ATOM 734 C C . ASN A 1 92 ? -6.872 18.815 7.709 1.00 11.16 90 ASN A C 1
ATOM 735 O O . ASN A 1 92 ? -7.411 19.914 7.879 1.00 11.05 90 ASN A O 1
ATOM 740 N N . GLY A 1 93 ? -5.855 18.632 6.879 1.00 11.54 91 GLY A N 1
ATOM 741 C CA . GLY A 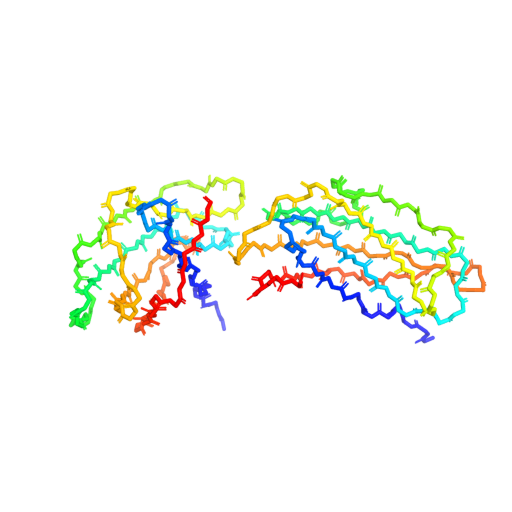1 93 ? -5.370 19.732 6.030 1.00 12.28 91 GLY A CA 1
ATOM 742 C C . GLY A 1 93 ? -6.483 20.243 5.125 1.00 13.52 91 GLY A C 1
ATOM 743 O O . GLY A 1 93 ? -7.284 19.457 4.603 1.00 13.02 91 GLY A O 1
ATOM 744 N N . GLU A 1 94 ? -6.566 21.565 4.986 1.00 14.08 92 GLU A N 1
ATOM 745 C CA . GLU A 1 94 ? -7.506 22.223 4.065 1.00 15.10 92 GLU A CA 1
ATOM 746 C C . GLU A 1 94 ? -6.810 23.451 3.547 1.00 14.27 92 GLU A C 1
ATOM 747 O O . GLU A 1 94 ? -6.402 24.288 4.338 1.00 14.42 92 GLU A O 1
ATOM 753 N N . TRP A 1 95 ? -6.699 23.560 2.231 1.00 12.70 93 TRP A N 1
ATOM 754 C CA . TRP A 1 95 ? -6.051 24.696 1.615 1.00 12.22 93 TRP A CA 1
ATOM 755 C C . TRP A 1 95 ? -6.879 25.168 0.433 1.00 11.87 93 TRP A C 1
ATOM 756 O O . TRP A 1 95 ? -7.295 24.349 -0.398 1.00 11.21 93 TRP A O 1
ATOM 767 N N . THR A 1 96 ? -7.065 26.486 0.348 1.00 12.03 94 THR A N 1
ATOM 768 C CA . THR A 1 96 ? -7.778 27.129 -0.757 1.00 11.87 94 THR A CA 1
ATOM 769 C C . THR A 1 96 ? -6.822 27.917 -1.661 1.00 12.56 94 THR A C 1
ATOM 770 O O . THR A 1 96 ? -6.054 28.761 -1.203 1.00 12.32 94 THR A O 1
ATOM 774 N N . VAL A 1 97 ? -6.891 27.653 -2.956 1.00 12.75 95 VAL A N 1
ATOM 775 C CA . VAL A 1 97 ? -6.147 28.438 -3.910 1.00 12.86 95 VAL A CA 1
ATOM 776 C C . VAL A 1 97 ? -6.620 29.907 -3.883 1.00 14.21 95 VAL A C 1
ATOM 777 O O . VAL A 1 97 ? -7.798 30.210 -4.071 1.00 12.64 95 VAL A O 1
ATOM 781 N N . GLU A 1 98 ? -5.666 30.804 -3.661 1.00 15.59 96 GLU A N 1
ATOM 782 C CA . GLU A 1 98 ? -5.953 32.234 -3.566 1.00 18.12 96 GLU A CA 1
ATOM 783 C C . GLU A 1 98 ? -5.178 33.042 -4.609 1.00 18.15 96 GLU A C 1
ATOM 784 O O . GLU A 1 98 ? -5.393 34.233 -4.755 1.00 18.64 96 GLU A O 1
ATOM 790 N N . GLY A 1 99 ? -4.300 32.367 -5.340 1.00 19.06 97 GLY A N 1
ATOM 791 C CA . GLY A 1 99 ? -3.429 32.996 -6.336 1.00 19.74 97 GLY A CA 1
ATOM 792 C C . GLY A 1 99 ? -2.402 31.994 -6.834 1.00 20.73 97 GLY A C 1
ATOM 793 O O . GLY A 1 99 ? -2.367 30.843 -6.363 1.00 20.50 97 GLY A O 1
ATOM 794 N N . PHE A 1 100 ? -1.584 32.426 -7.797 1.00 21.14 98 PHE A N 1
ATOM 795 C CA . PHE A 1 100 ? -0.600 31.569 -8.447 1.00 22.15 98 PHE A CA 1
ATOM 796 C C . PHE A 1 100 ? 0.818 32.113 -8.304 1.00 23.69 98 PHE A C 1
ATOM 797 O O . PHE A 1 100 ? 1.006 33.317 -8.132 1.00 23.38 98 PHE A O 1
ATOM 805 N N . VAL A 1 101 ? 1.785 31.199 -8.379 1.00 25.08 99 VAL A N 1
ATOM 806 C CA . VAL A 1 101 ? 3.216 31.468 -8.253 1.00 27.08 99 VAL A CA 1
ATOM 807 C C . VAL A 1 101 ? 3.902 31.210 -9.607 1.00 28.31 99 VAL A C 1
ATOM 808 O O . VAL A 1 101 ? 3.655 30.182 -10.235 1.00 28.55 99 VAL A O 1
ATOM 812 N N . ASP A 1 102 ? 4.741 32.147 -10.055 1.00 30.41 100 ASP A N 1
ATOM 813 C CA . ASP A 1 102 ? 5.590 31.978 -11.260 1.00 32.02 100 ASP A CA 1
ATOM 814 C C . ASP A 1 102 ? 6.889 31.232 -10.941 1.00 32.40 100 ASP A C 1
ATOM 815 O O . ASP A 1 102 ? 7.089 30.075 -11.344 1.00 32.95 100 ASP A O 1
ATOM 820 N N . SER B 1 2 ? 22.707 43.586 31.411 1.00 26.93 0 SER B N 1
ATOM 821 C CA . SER B 1 2 ? 21.372 43.071 31.017 1.00 26.31 0 SER B CA 1
ATOM 822 C C . SER B 1 2 ? 20.893 43.533 29.618 1.00 24.64 0 SER B C 1
ATOM 823 O O . SER B 1 2 ? 19.762 43.225 29.255 1.00 25.55 0 SER B O 1
ATOM 826 N N . TYR B 1 3 ? 21.692 44.290 28.856 1.00 22.47 1 TYR B N 1
ATOM 827 C CA . TYR B 1 3 ? 21.257 44.646 27.483 1.00 19.49 1 TYR B CA 1
ATOM 828 C C . TYR B 1 3 ? 21.155 43.375 26.629 1.00 18.43 1 TYR B C 1
ATOM 829 O O . TYR B 1 3 ? 21.938 42.445 26.811 1.00 16.58 1 TYR B O 1
ATOM 838 N N . GLU B 1 4 ? 20.145 43.331 25.755 1.00 17.65 2 GLU B N 1
ATOM 839 C CA . GLU B 1 4 ? 20.001 42.271 24.751 1.00 17.36 2 GLU B CA 1
ATOM 840 C C . GLU B 1 4 ? 19.770 42.853 23.353 1.00 15.16 2 GLU B C 1
ATOM 841 O O . GLU B 1 4 ? 19.013 43.821 23.195 1.00 14.37 2 GLU B O 1
ATOM 847 N N . ALA B 1 5 ? 20.389 42.228 22.349 1.00 13.03 3 ALA B N 1
ATOM 848 C CA . ALA B 1 5 ? 20.198 42.606 20.948 1.00 12.31 3 ALA B CA 1
ATOM 849 C C . ALA B 1 5 ? 18.707 42.670 20.616 1.00 12.02 3 ALA B C 1
ATOM 850 O O . ALA B 1 5 ? 17.916 41.853 21.110 1.00 11.66 3 ALA B O 1
ATOM 852 N N . PRO B 1 6 ? 18.304 43.656 19.805 1.00 11.63 4 PRO B N 1
ATOM 853 C CA . PRO B 1 6 ? 16.884 43.687 19.464 1.00 11.17 4 PRO B CA 1
ATOM 854 C C . PRO B 1 6 ? 16.571 42.621 18.390 1.00 11.06 4 PRO B C 1
ATOM 855 O O . PRO B 1 6 ? 17.503 42.147 17.707 1.00 11.13 4 PRO B O 1
ATOM 859 N N . PRO B 1 7 ? 15.279 42.224 18.245 1.00 10.41 5 PRO B N 1
ATOM 860 C CA . PRO B 1 7 ? 14.904 41.231 17.225 1.00 10.20 5 PRO B CA 1
ATOM 861 C C . PRO B 1 7 ? 14.921 41.781 15.781 1.00 9.69 5 PRO B C 1
ATOM 862 O O . PRO B 1 7 ? 14.541 42.938 15.526 1.00 9.92 5 PRO B O 1
ATOM 866 N N . ALA B 1 8 ? 15.339 40.952 14.830 1.00 9.61 6 ALA B N 1
ATOM 867 C CA . ALA B 1 8 ? 15.414 41.422 13.442 1.00 9.34 6 ALA B CA 1
ATOM 868 C C . ALA B 1 8 ? 14.041 41.280 12.775 1.00 9.85 6 ALA B C 1
ATOM 869 O O . ALA B 1 8 ? 13.278 40.363 13.110 1.00 9.75 6 ALA B O 1
ATOM 871 N N . THR B 1 9 ? 13.752 42.198 11.850 1.00 9.06 7 THR B N 1
ATOM 872 C CA . THR B 1 9 ? 12.625 42.090 10.929 1.00 9.35 7 THR B CA 1
ATOM 873 C C . THR B 1 9 ? 13.137 41.583 9.588 1.00 9.01 7 THR B C 1
ATOM 874 O O . THR B 1 9 ? 14.070 42.164 9.009 1.00 8.22 7 THR B O 1
ATOM 878 N N . LEU B 1 10 ? 12.579 40.477 9.113 1.00 8.08 8 LEU B N 1
ATOM 879 C CA . LEU B 1 10 ? 13.007 39.951 7.822 1.00 9.27 8 LEU B CA 1
ATOM 880 C C . LEU B 1 10 ? 11.854 40.114 6.855 1.00 10.59 8 LEU B C 1
ATOM 881 O O . LEU B 1 10 ? 10.704 39.894 7.239 1.00 10.36 8 LEU B O 1
ATOM 886 N N . GLU B 1 11 ? 12.162 40.484 5.614 1.00 11.53 9 GLU B N 1
ATOM 887 C CA . GLU B 1 11 ? 11.123 40.697 4.616 1.00 12.39 9 GLU B CA 1
ATOM 888 C C . GLU B 1 11 ? 11.517 40.071 3.297 1.00 13.02 9 GLU B C 1
ATOM 889 O O . GLU B 1 11 ? 12.644 40.247 2.825 1.00 12.87 9 GLU B O 1
ATOM 895 N N . ALA B 1 12 ? 10.595 39.296 2.728 1.00 13.58 10 ALA B N 1
ATOM 896 C CA . ALA B 1 12 ? 10.707 38.807 1.366 1.00 14.34 10 ALA B CA 1
ATOM 897 C C . ALA B 1 12 ? 10.179 39.910 0.465 1.00 15.82 10 ALA B C 1
ATOM 898 O O . ALA B 1 12 ? 9.058 40.406 0.661 1.00 16.22 10 ALA B O 1
ATOM 900 N N . ILE B 1 13 ? 10.981 40.326 -0.504 1.00 16.88 11 ILE B N 1
ATOM 901 C CA . ILE B 1 13 ? 10.601 41.442 -1.369 1.00 18.16 11 ILE B CA 1
ATOM 902 C C . ILE B 1 13 ? 10.037 40.914 -2.699 1.00 19.65 11 ILE B C 1
ATOM 903 O O . ILE B 1 13 ? 10.534 39.929 -3.257 1.00 19.88 11 ILE B O 1
ATOM 908 N N . HIS B 1 14 ? 8.981 41.551 -3.188 1.00 21.44 12 HIS B N 1
ATOM 909 C CA . HIS B 1 14 ? 8.484 41.321 -4.562 1.00 23.53 12 HIS B CA 1
ATOM 910 C C . HIS B 1 14 ? 9.008 42.452 -5.480 1.00 23.49 12 HIS B C 1
ATOM 911 O O . HIS B 1 14 ? 8.890 43.626 -5.118 1.00 23.43 12 HIS B O 1
ATOM 918 N N . PRO B 1 15 ? 9.552 42.110 -6.678 1.00 23.93 13 PRO B N 1
ATOM 919 C CA . PRO B 1 15 ? 9.593 40.767 -7.318 1.00 23.83 13 PRO B CA 1
ATOM 920 C C . PRO B 1 15 ? 10.662 39.820 -6.795 1.00 23.51 13 PRO B C 1
ATOM 921 O O . PRO B 1 15 ? 10.496 38.588 -6.892 1.00 23.74 13 PRO B O 1
ATOM 925 N N . LYS B 1 16 ? 11.750 40.370 -6.260 1.00 22.37 14 LYS B N 1
ATOM 926 C CA . LYS B 1 16 ? 12.730 39.532 -5.556 1.00 21.62 14 LYS B CA 1
ATOM 927 C C . LYS B 1 16 ? 13.496 40.294 -4.486 1.00 20.07 14 LYS B C 1
ATOM 928 O O . LYS B 1 16 ? 13.479 41.531 -4.455 1.00 19.09 14 LYS B O 1
ATOM 934 N N . GLY B 1 17 ? 14.143 39.538 -3.601 1.00 17.91 15 GLY B N 1
ATOM 935 C CA . GLY B 1 17 ? 15.043 40.130 -2.640 1.00 15.30 15 GLY B CA 1
ATOM 936 C C . GLY B 1 17 ? 14.718 39.740 -1.211 1.00 14.47 15 GLY B C 1
ATOM 937 O O . GLY B 1 17 ? 13.634 39.171 -0.890 1.00 13.12 15 GLY B O 1
ATOM 938 N N . LEU B 1 18 ? 15.697 40.023 -0.363 1.00 12.52 16 LEU B N 1
ATOM 939 C CA . LEU B 1 18 ? 15.572 39.847 1.047 1.00 11.32 16 LEU B CA 1
ATOM 940 C C . LEU B 1 18 ? 16.027 41.149 1.717 1.00 11.80 16 LEU B C 1
ATOM 941 O O . LEU B 1 18 ? 17.026 41.770 1.290 1.00 10.63 16 LEU B O 1
ATOM 946 N N . ARG B 1 19 ? 15.299 41.570 2.752 1.00 10.64 17 ARG B N 1
ATOM 947 C CA . ARG B 1 19 ? 15.757 42.687 3.558 1.00 11.27 17 ARG B CA 1
ATOM 948 C C . ARG B 1 19 ? 15.674 42.260 5.011 1.00 10.20 17 ARG B C 1
ATOM 949 O O . ARG B 1 19 ? 14.724 41.614 5.394 1.00 9.84 17 ARG B O 1
ATOM 957 N N . VAL B 1 20 ? 16.681 42.603 5.807 1.00 10.10 18 VAL B N 1
ATOM 958 C CA . VAL B 1 20 ? 16.715 42.260 7.242 1.00 10.14 18 VAL B CA 1
ATOM 959 C C . VAL B 1 20 ? 17.188 43.511 7.961 1.00 10.39 18 VAL B C 1
ATOM 960 O O . VAL B 1 20 ? 18.168 44.112 7.549 1.00 11.37 18 VAL B O 1
ATOM 964 N N . SER B 1 21 ? 16.519 43.886 9.045 1.00 9.56 19 SER B N 1
ATOM 965 C CA . SER B 1 21 ? 16.855 45.127 9.717 1.00 9.19 19 SER B CA 1
ATOM 966 C C . SER B 1 21 ? 16.580 45.022 11.214 1.00 8.75 19 SER B C 1
ATOM 967 O O . SER B 1 21 ? 15.741 44.219 11.677 1.00 7.94 19 SER B O 1
ATOM 970 N N . VAL B 1 22 ? 17.319 45.831 11.953 1.00 8.57 20 VAL B N 1
ATOM 971 C CA . VAL B 1 22 ? 17.114 46.040 13.380 1.00 8.28 20 VAL B CA 1
ATOM 972 C C . VAL B 1 22 ? 16.947 47.535 13.667 1.00 9.09 20 VAL B C 1
ATOM 973 O O . VAL B 1 22 ? 17.471 48.371 12.935 1.00 9.08 20 VAL B O 1
ATOM 977 N N . PRO B 1 23 ? 16.241 47.879 14.758 1.00 9.15 21 PRO B N 1
ATOM 978 C CA . PRO B 1 23 ? 16.197 49.295 15.128 1.00 9.45 21 PRO B CA 1
ATOM 979 C C . PRO B 1 23 ? 17.580 49.727 15.629 1.00 10.62 21 PRO B C 1
ATOM 980 O O . PRO B 1 23 ? 18.287 48.906 16.254 1.00 10.27 21 PRO B O 1
ATOM 984 N N . ASP B 1 24 ? 17.973 50.970 15.330 1.00 10.56 22 ASP B N 1
ATOM 985 C CA . ASP B 1 24 ? 19.200 51.554 15.882 1.00 12.27 22 ASP B CA 1
ATOM 986 C C . ASP B 1 24 ? 18.982 51.873 17.358 1.00 12.47 22 ASP B C 1
ATOM 987 O O . ASP B 1 24 ? 18.231 52.798 17.674 1.00 14.08 22 ASP B O 1
ATOM 992 N N . GLU B 1 25 ? 19.589 51.101 18.255 1.00 11.87 23 GLU B N 1
ATOM 993 C CA . GLU B 1 25 ? 19.517 51.381 19.694 1.00 11.96 23 GLU B CA 1
ATOM 994 C C . GLU B 1 25 ? 20.879 51.899 20.164 1.00 12.10 23 GLU B C 1
ATOM 995 O O . GLU B 1 25 ? 21.364 51.544 21.254 1.00 13.08 23 GLU B O 1
ATOM 1001 N N . GLY B 1 26 ? 21.496 52.737 19.324 1.00 11.44 24 GLY B N 1
ATOM 1002 C CA . GLY B 1 26 ? 22.812 53.314 19.614 1.00 11.31 24 GLY B CA 1
ATOM 1003 C C . GLY B 1 26 ? 24.000 52.427 19.236 1.00 10.76 24 GLY B C 1
ATOM 1004 O O . GLY B 1 26 ? 24.944 52.290 20.020 1.00 10.12 24 GLY B O 1
ATOM 1005 N N . PHE B 1 27 ? 23.986 51.886 18.009 1.00 10.22 25 PHE B N 1
ATOM 1006 C CA . PHE B 1 27 ? 25.022 50.957 17.559 1.00 10.26 25 PHE B CA 1
ATOM 1007 C C . PHE B 1 27 ? 26.107 51.638 16.744 1.00 10.72 25 PHE B C 1
ATOM 1008 O O . PHE B 1 27 ? 25.913 52.734 16.233 1.00 11.40 25 PHE B O 1
ATOM 1016 N N . SER B 1 28 ? 27.241 50.961 16.607 1.00 10.57 26 SER B N 1
ATOM 1017 C CA . SER B 1 28 ? 28.254 51.365 15.640 1.00 10.70 26 SER B CA 1
ATOM 1018 C C . SER B 1 28 ? 28.385 50.343 14.499 1.00 10.04 26 SER B C 1
ATOM 1019 O O . SER B 1 28 ? 29.113 50.591 13.542 1.00 9.65 26 SER B O 1
ATOM 1022 N N . LEU B 1 29 ? 27.670 49.209 14.593 1.00 8.02 27 LEU B N 1
ATOM 1023 C CA . LEU B 1 29 ? 27.754 48.173 13.566 1.00 6.80 27 LEU B CA 1
ATOM 1024 C C . LEU B 1 29 ? 26.598 47.170 13.732 1.00 6.91 27 LEU B C 1
ATOM 1025 O O . LEU B 1 29 ? 26.147 46.920 14.860 1.00 6.09 27 LEU B O 1
ATOM 1030 N N . PHE B 1 30 ? 26.114 46.634 12.599 1.00 6.41 28 PHE B N 1
ATOM 1031 C CA . PHE B 1 30 ? 25.127 45.554 12.594 1.00 6.22 28 PHE B CA 1
ATOM 1032 C C . PHE B 1 30 ? 25.615 44.522 11.601 1.00 6.95 28 PHE B C 1
ATOM 1033 O O . PHE B 1 30 ? 26.152 44.890 10.541 1.00 8.06 28 PHE B O 1
ATOM 1041 N N . ALA B 1 31 ? 25.478 43.239 11.934 1.00 5.56 29 ALA B N 1
ATOM 1042 C CA . ALA B 1 31 ? 25.890 42.197 10.987 1.00 6.04 29 ALA B CA 1
ATOM 1043 C C . ALA B 1 31 ? 24.883 41.084 10.951 1.00 5.96 29 ALA B C 1
ATOM 1044 O O . ALA B 1 31 ? 24.334 40.704 11.989 1.00 5.36 29 ALA B O 1
ATOM 1046 N N . PHE B 1 32 ? 24.661 40.547 9.756 1.00 6.36 30 PHE B N 1
ATOM 1047 C CA . PHE B 1 32 ? 23.637 39.517 9.566 1.00 6.45 30 PHE B CA 1
ATOM 1048 C C . PHE B 1 32 ? 24.329 38.259 9.066 1.00 6.66 30 PHE B C 1
ATOM 1049 O O . PHE B 1 32 ? 25.199 38.347 8.217 1.00 7.04 30 PHE B O 1
ATOM 1057 N N . HIS B 1 33 ? 23.956 37.102 9.610 1.00 6.78 31 HIS B N 1
ATOM 1058 C CA . HIS B 1 33 ? 24.628 35.827 9.281 1.00 6.96 31 HIS B CA 1
ATOM 1059 C C . HIS B 1 33 ? 23.515 34.802 9.133 1.00 6.48 31 HIS B C 1
ATOM 1060 O O . HIS B 1 33 ? 22.853 34.494 10.105 1.00 7.09 31 HIS B O 1
ATOM 1067 N N . GLY B 1 34 ? 23.292 34.297 7.925 1.00 6.98 32 GLY B N 1
ATOM 1068 C CA . GLY B 1 34 ? 22.133 33.435 7.681 1.00 7.59 32 GLY B CA 1
ATOM 1069 C C . GLY B 1 34 ? 22.221 32.485 6.498 1.00 7.98 32 GLY B C 1
ATOM 1070 O O . GLY B 1 34 ? 23.089 32.639 5.621 1.00 7.49 32 GLY B O 1
ATOM 1071 N N . LYS B 1 35 ? 21.281 31.537 6.465 1.00 8.35 33 LYS B N 1
ATOM 1072 C CA . LYS B 1 35 ? 21.188 30.527 5.402 1.00 10.36 33 LYS B CA 1
ATOM 1073 C C . LYS B 1 35 ? 19.705 30.255 5.121 1.00 10.63 33 LYS B C 1
ATOM 1074 O O . LYS B 1 35 ? 18.853 30.386 6.015 1.00 10.06 33 LYS B O 1
ATOM 1080 N N . LEU B 1 36 ? 19.414 29.853 3.888 1.00 10.67 34 LEU B N 1
ATOM 1081 C CA . LEU B 1 36 ? 18.048 29.550 3.467 1.00 10.70 34 LEU B CA 1
ATOM 1082 C C . LEU B 1 36 ? 17.831 28.063 3.623 1.00 10.74 34 LEU B C 1
ATOM 1083 O O . LEU B 1 36 ? 18.635 27.278 3.115 1.00 10.58 34 LEU B O 1
ATOM 1088 N N . ASN B 1 37 ? 16.788 27.672 4.361 1.00 11.30 35 ASN B N 1
ATOM 1089 C CA . ASN B 1 37 ? 16.399 26.249 4.479 1.00 12.06 35 ASN B CA 1
ATOM 1090 C C . ASN B 1 37 ? 17.520 25.302 4.969 1.00 13.06 35 ASN B C 1
ATOM 1091 O O . ASN B 1 37 ? 17.623 24.150 4.523 1.00 13.62 35 ASN B O 1
ATOM 1096 N N . GLU B 1 38 ? 18.352 25.790 5.878 1.00 13.96 36 GLU B N 1
ATOM 1097 C CA . GLU B 1 38 ? 19.443 25.017 6.443 1.00 14.90 36 GLU B CA 1
ATOM 1098 C C . GLU B 1 38 ? 19.839 25.708 7.744 1.00 14.85 36 GLU B C 1
ATOM 1099 O O . GLU B 1 38 ? 19.991 26.927 7.787 1.00 14.26 36 GLU B O 1
ATOM 1105 N N . GLU B 1 39 ? 19.994 24.935 8.808 1.00 15.22 37 GLU B N 1
ATOM 1106 C CA . GLU B 1 39 ? 20.298 25.513 10.115 1.00 16.45 37 GLU B CA 1
ATOM 1107 C C . GLU B 1 39 ? 21.694 26.114 10.182 1.00 16.51 37 GLU B C 1
ATOM 1108 O O . GLU B 1 39 ? 22.596 25.697 9.437 1.00 16.77 37 GLU B O 1
ATOM 1114 N N . MET B 1 40 ? 21.866 27.094 11.069 1.00 16.23 38 MET B N 1
ATOM 1115 C CA . MET B 1 40 ? 23.195 27.605 11.369 1.00 16.42 38 MET B CA 1
ATOM 1116 C C . MET B 1 40 ? 23.821 26.677 12.412 1.00 16.56 38 MET B C 1
ATOM 1117 O O . MET B 1 40 ? 23.243 26.443 13.466 1.00 17.43 38 MET B O 1
ATOM 1122 N N . GLU B 1 41 ? 24.996 26.136 12.105 1.00 16.24 39 GLU B N 1
ATOM 1123 C CA . GLU B 1 41 ? 25.716 25.276 13.039 1.00 15.95 39 GLU B CA 1
ATOM 1124 C C . GLU B 1 41 ? 26.569 26.134 13.998 1.00 14.89 39 GLU B C 1
ATOM 1125 O O . GLU B 1 41 ? 27.751 26.351 13.782 1.00 14.70 39 GLU B O 1
ATOM 1131 N N . GLY B 1 42 ? 25.922 26.648 15.046 1.00 13.75 40 GLY B N 1
ATOM 1132 C CA . GLY B 1 42 ? 26.520 27.648 15.925 1.00 12.68 40 GLY B CA 1
ATOM 1133 C C . GLY B 1 42 ? 26.789 28.950 15.194 1.00 12.05 40 GLY B C 1
ATOM 1134 O O . GLY B 1 42 ? 26.100 29.287 14.225 1.00 11.79 40 GLY B O 1
ATOM 1135 N N . LEU B 1 43 ? 27.830 29.661 15.628 1.00 11.27 41 LEU B N 1
ATOM 1136 C CA . LEU B 1 43 ? 28.136 30.979 15.085 1.00 11.10 41 LEU B CA 1
ATOM 1137 C C . LEU B 1 43 ? 29.002 30.889 13.828 1.00 11.56 41 LEU B C 1
ATOM 1138 O O . LEU B 1 43 ? 30.069 31.500 13.743 1.00 12.51 41 LEU B O 1
ATOM 1143 N N . GLU B 1 44 ? 28.543 30.137 12.846 1.00 11.32 42 GLU B N 1
ATOM 1144 C CA . GLU B 1 44 ? 29.210 30.125 11.539 1.00 11.65 42 GLU B CA 1
ATOM 1145 C C . GLU B 1 44 ? 28.855 31.381 10.724 1.00 10.94 42 GLU B C 1
ATOM 1146 O O . GLU B 1 44 ? 27.894 32.092 11.037 1.00 9.69 42 GLU B O 1
ATOM 1152 N N . ALA B 1 45 ? 29.648 31.661 9.692 1.00 10.88 43 ALA B N 1
ATOM 1153 C CA . ALA B 1 45 ? 29.449 32.856 8.892 1.00 11.07 43 ALA B CA 1
ATOM 1154 C C . ALA B 1 45 ? 28.073 32.864 8.228 1.00 11.47 43 ALA B C 1
ATOM 1155 O O . ALA B 1 45 ? 27.420 33.901 8.193 1.00 12.21 43 ALA B O 1
ATOM 1157 N N . GLY B 1 46 ? 27.627 31.721 7.705 1.00 11.35 44 GLY B N 1
ATOM 1158 C CA . GLY B 1 46 ? 26.376 31.678 6.931 1.00 11.92 44 GLY B CA 1
ATOM 1159 C C . GLY B 1 46 ? 26.634 31.990 5.463 1.00 12.81 44 GLY B C 1
ATOM 1160 O O . GLY B 1 46 ? 27.743 32.376 5.087 1.00 11.67 44 GLY B O 1
ATOM 1161 N N . HIS B 1 47 ? 25.605 31.829 4.626 1.00 13.17 45 HIS B N 1
ATOM 1162 C CA . HIS B 1 47 ? 25.751 32.134 3.212 1.00 13.79 45 HIS B CA 1
ATOM 1163 C C . HIS B 1 47 ? 25.550 33.622 2.995 1.00 12.90 45 HIS B C 1
ATOM 1164 O O . HIS B 1 47 ? 26.225 34.211 2.166 1.00 11.98 45 HIS B O 1
ATOM 1171 N N . TRP B 1 48 ? 24.590 34.211 3.723 1.00 12.16 46 TRP B N 1
ATOM 1172 C CA . TRP B 1 48 ? 24.492 35.655 3.860 1.00 10.91 46 TRP B CA 1
ATOM 1173 C C . TRP B 1 48 ? 25.351 35.995 5.067 1.00 11.11 46 TRP B C 1
ATOM 1174 O O . TRP B 1 48 ? 25.122 35.429 6.154 1.00 11.14 46 TRP B O 1
ATOM 1185 N N . SER B 1 49 ? 26.337 36.881 4.875 1.00 10.61 47 SER B N 1
ATOM 1186 C CA . SER B 1 49 ? 27.278 37.276 5.917 1.00 10.27 47 SER B CA 1
ATOM 1187 C C . SER B 1 49 ? 27.832 38.665 5.592 1.00 11.28 47 SER B C 1
ATOM 1188 O O . SER B 1 49 ? 28.650 38.822 4.646 1.00 12.10 47 SER B O 1
ATOM 1191 N N . ARG B 1 50 ? 27.378 39.690 6.320 1.00 10.00 48 ARG B N 1
ATOM 1192 C CA . ARG B 1 50 ? 27.732 41.058 5.925 1.00 9.76 48 ARG B CA 1
ATOM 1193 C C . ARG B 1 50 ? 27.714 42.016 7.101 1.00 8.93 48 ARG B C 1
ATOM 1194 O O . ARG B 1 50 ? 26.783 41.996 7.889 1.00 9.09 48 ARG B O 1
ATOM 1202 N N . ASP B 1 51 ? 28.741 42.856 7.193 1.00 8.75 49 ASP B N 1
ATOM 1203 C CA . ASP B 1 51 ? 28.772 43.975 8.135 1.00 8.37 49 ASP B CA 1
ATOM 1204 C C . ASP B 1 51 ? 28.071 45.190 7.486 1.00 8.40 49 ASP B C 1
ATOM 1205 O O . ASP B 1 51 ? 28.315 45.523 6.297 1.00 8.26 49 ASP B O 1
ATOM 1210 N N . ILE B 1 52 ? 27.203 45.839 8.261 1.00 8.24 50 ILE B N 1
ATOM 1211 C CA . ILE B 1 52 ? 26.519 47.083 7.857 1.00 7.26 50 ILE B CA 1
ATOM 1212 C C . ILE B 1 52 ? 27.086 48.189 8.749 1.00 8.02 50 ILE B C 1
ATOM 1213 O O . ILE B 1 52 ? 27.180 48.006 9.973 1.00 7.99 50 ILE B O 1
ATOM 1218 N N . THR B 1 53 ? 27.524 49.303 8.146 1.00 7.77 51 THR B N 1
ATOM 1219 C CA . THR B 1 53 ? 28.328 50.282 8.898 1.00 9.12 51 THR B CA 1
ATOM 1220 C C . THR B 1 53 ? 27.661 51.636 9.213 1.00 8.86 51 THR B C 1
ATOM 1221 O O . THR B 1 53 ? 28.285 52.513 9.791 1.00 8.96 51 THR B O 1
ATOM 1225 N N . LYS B 1 54 ? 26.399 51.805 8.847 1.00 9.91 52 LYS B N 1
ATOM 1226 C CA . LYS B 1 54 ? 25.658 53.014 9.198 1.00 10.70 52 LYS B CA 1
ATOM 1227 C C . LYS B 1 54 ? 24.189 52.682 9.186 1.00 11.46 52 LYS B C 1
ATOM 1228 O O . LYS B 1 54 ? 23.764 51.804 8.419 1.00 10.61 52 LYS B O 1
ATOM 1234 N N . PRO B 1 55 ? 23.399 53.374 10.039 1.00 11.70 53 PRO B N 1
ATOM 1235 C CA . PRO B 1 55 ? 21.966 53.169 10.027 1.00 11.98 53 PRO B CA 1
ATOM 1236 C C . PRO B 1 55 ? 21.320 54.016 8.920 1.00 12.82 53 PRO B C 1
ATOM 1237 O O . PRO B 1 55 ? 21.954 54.942 8.406 1.00 12.20 53 PRO B O 1
ATOM 1241 N N . LYS B 1 56 ? 20.076 53.697 8.562 1.00 13.39 54 LYS B N 1
ATOM 1242 C CA . LYS B 1 56 ? 19.274 54.545 7.677 1.00 14.74 54 LYS B CA 1
ATOM 1243 C C . LYS B 1 56 ? 17.874 54.671 8.246 1.00 15.02 54 LYS B C 1
ATOM 1244 O O . LYS B 1 56 ? 17.198 53.647 8.462 1.00 14.73 54 LYS B O 1
ATOM 1250 N N . ASN B 1 57 ? 17.434 55.915 8.484 1.00 15.36 55 ASN B N 1
ATOM 1251 C CA . ASN B 1 57 ? 16.082 56.179 9.013 1.00 15.76 55 ASN B CA 1
ATOM 1252 C C . ASN B 1 57 ? 15.806 55.412 10.316 1.00 15.16 55 ASN B C 1
ATOM 1253 O O . ASN B 1 57 ? 14.728 54.829 10.494 1.00 15.09 55 ASN B O 1
ATOM 1258 N N . GLY B 1 58 ? 16.800 55.407 11.204 1.00 14.58 56 GLY B N 1
ATOM 1259 C CA . GLY B 1 58 ? 16.675 54.779 12.521 1.00 13.82 56 GLY B CA 1
ATOM 1260 C C . GLY B 1 58 ? 16.777 53.263 12.556 1.00 12.68 56 GLY B C 1
ATOM 1261 O O . GLY B 1 58 ? 16.527 52.657 13.600 1.00 12.19 56 GLY B O 1
ATOM 1262 N N . ARG B 1 59 ? 17.156 52.643 11.433 1.00 11.91 57 ARG B N 1
ATOM 1263 C CA . ARG B 1 59 ? 17.355 51.190 11.399 1.00 11.83 57 ARG B CA 1
ATOM 1264 C C . ARG B 1 59 ? 18.685 50.812 10.746 1.00 11.50 57 ARG B C 1
ATOM 1265 O O . ARG B 1 59 ? 19.238 51.594 9.987 1.00 12.57 57 ARG B O 1
ATOM 1273 N N . TRP B 1 60 ? 19.198 49.618 11.062 1.00 10.92 58 TRP B N 1
ATOM 1274 C CA . TRP B 1 60 ? 20.355 49.026 10.369 1.00 10.55 58 TRP B CA 1
ATOM 1275 C C . TRP B 1 60 ? 19.802 47.997 9.404 1.00 11.01 58 TRP B C 1
ATOM 1276 O O . TRP B 1 60 ? 19.027 47.125 9.810 1.00 10.79 58 TRP B O 1
ATOM 1287 N N . ILE B 1 61 ? 20.175 48.112 8.132 1.00 10.75 59 ILE B N 1
ATOM 1288 C CA . ILE B 1 61 ? 19.548 47.299 7.082 1.00 10.71 59 ILE B CA 1
ATOM 1289 C C . ILE B 1 61 ? 20.547 46.462 6.274 1.00 10.69 59 ILE B C 1
ATOM 1290 O O . ILE B 1 61 ? 21.497 47.012 5.697 1.00 10.20 59 ILE B O 1
ATOM 1295 N N . PHE B 1 62 ? 20.280 45.161 6.187 1.00 10.51 60 PHE B N 1
ATOM 1296 C CA . PHE B 1 62 ? 20.991 44.237 5.296 1.00 11.17 60 PHE B CA 1
ATOM 1297 C C . PHE B 1 62 ? 20.122 43.912 4.081 1.00 12.16 60 PHE B C 1
ATOM 1298 O O . PHE B 1 62 ? 18.973 43.549 4.262 1.00 11.22 60 PHE B O 1
ATOM 1306 N N . ARG B 1 63 ? 20.667 44.008 2.856 1.00 13.09 61 ARG B N 1
ATOM 1307 C CA . ARG B 1 63 ? 19.905 43.644 1.649 1.00 15.15 61 ARG B CA 1
ATOM 1308 C C . ARG B 1 63 ? 20.611 42.577 0.809 1.00 16.09 61 ARG B C 1
ATOM 1309 O O . ARG B 1 63 ? 21.827 42.662 0.592 1.00 16.09 61 ARG B O 1
ATOM 1317 N N . ASP B 1 64 ? 19.866 41.545 0.397 1.00 16.25 62 ASP B N 1
ATOM 1318 C CA . ASP B 1 64 ? 20.263 40.726 -0.770 1.00 16.76 62 ASP B CA 1
ATOM 1319 C C . ASP B 1 64 ? 19.182 40.921 -1.816 1.00 16.96 62 ASP B C 1
ATOM 1320 O O . ASP B 1 64 ? 18.140 40.268 -1.761 1.00 16.43 62 ASP B O 1
ATOM 1325 N N . ARG B 1 65 ? 19.437 41.816 -2.769 1.00 17.33 63 ARG B N 1
ATOM 1326 C CA . ARG B 1 65 ? 18.419 42.185 -3.761 1.00 18.20 63 ARG B CA 1
ATOM 1327 C C . ARG B 1 65 ? 18.111 41.095 -4.794 1.00 18.60 63 ARG B C 1
ATOM 1328 O O . ARG B 1 65 ? 17.132 41.196 -5.500 1.00 19.06 63 ARG B O 1
ATOM 1336 N N . ASN B 1 66 ? 18.922 40.042 -4.848 1.00 19.14 64 ASN B N 1
ATOM 1337 C CA . ASN B 1 66 ? 18.677 38.947 -5.788 1.00 20.21 64 ASN B CA 1
ATOM 1338 C C . ASN B 1 66 ? 18.155 37.662 -5.176 1.00 19.98 64 ASN B C 1
ATOM 1339 O O . ASN B 1 66 ? 17.991 36.676 -5.896 1.00 19.60 64 ASN B O 1
ATOM 1344 N N . ALA B 1 67 ? 17.900 37.666 -3.863 1.00 19.23 65 ALA B N 1
ATOM 1345 C CA . ALA B 1 67 ? 17.467 36.444 -3.173 1.00 19.58 65 ALA B CA 1
ATOM 1346 C C . ALA B 1 67 ? 16.141 35.968 -3.736 1.00 19.48 65 ALA B C 1
ATOM 1347 O O . ALA B 1 67 ? 15.151 36.704 -3.730 1.00 19.47 65 ALA B O 1
ATOM 1349 N N . ALA B 1 68 ? 16.127 34.731 -4.210 1.00 20.19 66 ALA B N 1
ATOM 1350 C CA . ALA B 1 68 ? 14.907 34.102 -4.698 1.00 20.74 66 ALA B CA 1
ATOM 1351 C C . ALA B 1 68 ? 14.223 33.387 -3.524 1.00 20.41 66 ALA B C 1
ATOM 1352 O O . ALA B 1 68 ? 14.792 32.450 -2.967 1.00 21.08 66 ALA B O 1
ATOM 1354 N N . LEU B 1 69 ? 13.041 33.843 -3.121 1.00 19.78 67 LEU B N 1
ATOM 1355 C CA . LEU B 1 69 ? 12.371 33.251 -1.941 1.00 20.36 67 LEU B CA 1
ATOM 1356 C C . LEU B 1 69 ? 10.951 32.744 -2.262 1.00 20.74 67 LEU B C 1
ATOM 1357 O O . LEU B 1 69 ? 10.233 33.353 -3.061 1.00 20.64 67 LEU B O 1
ATOM 1362 N N . LYS B 1 70 ? 10.559 31.629 -1.651 1.00 21.22 68 LYS B N 1
ATOM 1363 C CA . LYS B 1 70 ? 9.219 31.066 -1.844 1.00 21.38 68 LYS B CA 1
ATOM 1364 C C . LYS B 1 70 ? 8.495 31.089 -0.517 1.00 21.43 68 LYS B C 1
ATOM 1365 O O . LYS B 1 70 ? 9.135 30.977 0.545 1.00 21.44 68 LYS B O 1
ATOM 1371 N N . ILE B 1 71 ? 7.167 31.199 -0.562 1.00 20.57 69 ILE B N 1
ATOM 1372 C CA . ILE B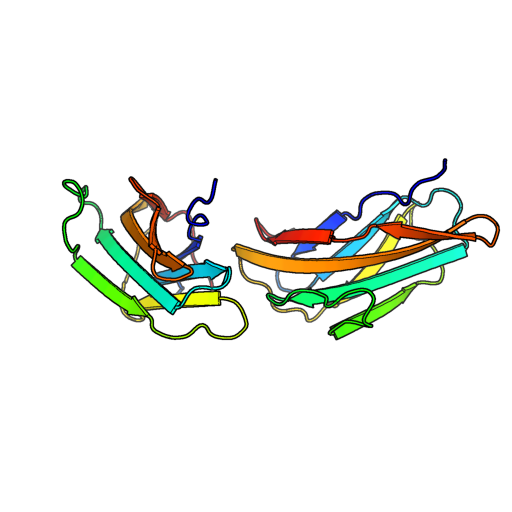 1 71 ? 6.368 31.121 0.659 1.00 19.63 69 ILE B CA 1
ATOM 1373 C C . ILE B 1 71 ? 6.654 29.758 1.299 1.00 17.99 69 ILE B C 1
ATOM 1374 O O . ILE B 1 71 ? 6.828 28.762 0.601 1.00 17.79 69 ILE B O 1
ATOM 1379 N N . GLY B 1 72 ? 6.781 29.744 2.623 1.00 16.79 70 GLY B N 1
ATOM 1380 C CA . GLY B 1 72 ? 7.153 28.532 3.345 1.00 15.00 70 GLY B CA 1
ATOM 1381 C C . GLY B 1 72 ? 8.654 28.330 3.540 1.00 13.95 70 GLY B C 1
ATOM 1382 O O . GLY B 1 72 ? 9.055 27.578 4.427 1.00 13.75 70 GLY B O 1
ATOM 1383 N N . ASP B 1 73 ? 9.494 28.990 2.737 1.00 13.45 71 ASP B N 1
ATOM 1384 C CA . ASP B 1 73 ? 10.945 28.936 2.964 1.00 13.01 71 ASP B CA 1
ATOM 1385 C C . ASP B 1 73 ? 11.260 29.457 4.360 1.00 12.14 71 ASP B C 1
ATOM 1386 O O . ASP B 1 73 ? 10.569 30.333 4.871 1.00 10.98 71 ASP B O 1
ATOM 1391 N N . LYS B 1 74 ? 12.326 28.925 4.945 1.00 11.94 72 LYS B N 1
ATOM 1392 C CA . LYS B 1 74 ? 12.807 29.357 6.256 1.00 11.87 72 LYS B CA 1
ATOM 1393 C C . LYS B 1 74 ? 14.236 29.899 6.187 1.00 11.37 72 LYS B C 1
ATOM 1394 O O . LYS B 1 74 ? 15.091 29.427 5.400 1.00 11.20 72 LYS B O 1
ATOM 1400 N N . ILE B 1 75 ? 14.479 30.910 6.999 1.00 9.46 73 ILE B N 1
ATOM 1401 C CA . ILE B 1 75 ? 15.814 31.469 7.137 1.00 9.35 73 ILE B CA 1
ATOM 1402 C 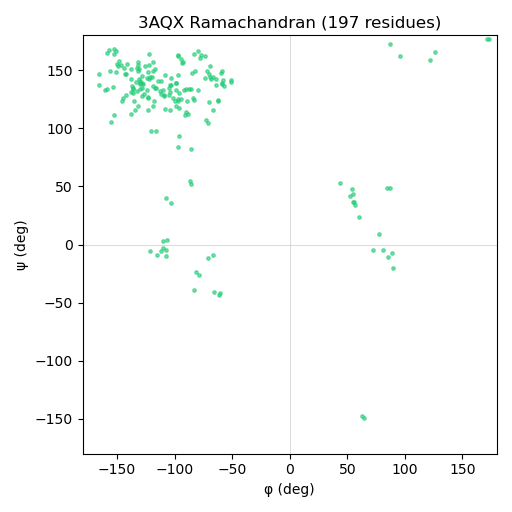C . ILE B 1 75 ? 16.243 31.265 8.587 1.00 8.67 73 ILE B C 1
ATOM 1403 O O . ILE B 1 75 ? 15.513 31.622 9.529 1.00 6.93 73 ILE B O 1
ATOM 1408 N N . TYR B 1 76 ? 17.384 30.595 8.751 1.00 8.23 74 TYR B N 1
ATOM 1409 C CA . TYR B 1 76 ? 17.993 30.464 10.072 1.00 7.63 74 TYR B CA 1
ATOM 1410 C C . TYR B 1 76 ? 19.153 31.443 10.111 1.00 7.30 74 TYR B C 1
ATOM 1411 O O . TYR B 1 76 ? 19.895 31.542 9.142 1.00 6.58 74 TYR B O 1
ATOM 1420 N N . PHE B 1 77 ? 19.311 32.151 11.224 1.00 7.45 75 PHE B N 1
ATOM 1421 C CA . PHE B 1 77 ? 20.224 33.293 11.263 1.00 8.14 75 PHE B CA 1
ATOM 1422 C C . PHE B 1 77 ? 20.702 33.692 12.669 1.00 8.76 75 PHE B C 1
ATOM 1423 O O . PHE B 1 77 ? 20.163 33.257 13.676 1.00 8.92 75 PHE B O 1
ATOM 1431 N N . TRP B 1 78 ? 21.755 34.503 12.728 1.00 8.65 76 TRP B N 1
ATOM 1432 C CA . TRP B 1 78 ? 22.075 35.209 13.936 1.00 7.90 76 TRP B CA 1
ATOM 1433 C C . TRP B 1 78 ? 22.547 36.591 13.500 1.00 8.04 76 TRP B C 1
ATOM 1434 O O . TRP B 1 78 ? 22.991 36.760 12.355 1.00 7.43 76 TRP B O 1
ATOM 1445 N N . THR B 1 79 ? 22.412 37.563 14.401 1.00 7.14 77 THR B N 1
ATOM 1446 C CA . THR B 1 79 ? 22.850 38.925 14.136 1.00 6.96 77 THR B CA 1
ATOM 1447 C C . THR B 1 79 ? 23.926 39.317 15.134 1.00 7.13 77 THR B C 1
ATOM 1448 O O . THR B 1 79 ? 24.047 38.718 16.206 1.00 7.24 77 THR B O 1
ATOM 1452 N N . PHE B 1 80 ? 24.740 40.299 14.773 1.00 7.94 78 PHE B N 1
ATOM 1453 C CA . PHE B 1 80 ? 25.703 40.871 15.709 1.00 7.99 78 PHE B CA 1
ATOM 1454 C C . PHE B 1 80 ? 25.495 42.391 15.692 1.00 8.53 78 PHE B C 1
ATOM 1455 O O . PHE B 1 80 ? 25.424 42.984 14.609 1.00 8.55 78 PHE B O 1
ATOM 1463 N N . VAL B 1 81 ? 25.311 43.005 16.868 1.00 8.26 79 VAL B N 1
ATOM 1464 C CA . VAL B 1 81 ? 25.350 44.472 16.993 1.00 8.19 79 VAL B CA 1
ATOM 1465 C C . VAL B 1 81 ? 26.429 44.880 17.988 1.00 8.92 79 VAL B C 1
ATOM 1466 O O . VAL B 1 81 ? 26.695 44.157 18.982 1.00 8.32 79 VAL B O 1
ATOM 1470 N N . ILE B 1 82 ? 27.082 46.010 17.706 1.00 9.29 80 ILE B N 1
ATOM 1471 C CA . ILE B 1 82 ? 28.043 46.575 18.645 1.00 9.57 80 ILE B CA 1
ATOM 1472 C C . ILE B 1 82 ? 27.466 47.847 19.286 1.00 11.20 80 ILE B C 1
ATOM 1473 O O . ILE B 1 82 ? 27.202 48.820 18.584 1.00 10.01 80 ILE B O 1
ATOM 1478 N N . LYS B 1 83 ? 27.266 47.809 20.612 1.00 11.71 81 LYS B N 1
ATOM 1479 C CA . LYS B 1 83 ? 26.728 48.951 21.376 1.00 13.31 81 LYS B CA 1
ATOM 1480 C C . LYS B 1 83 ? 27.765 49.398 22.424 1.00 13.94 81 LYS B C 1
ATOM 1481 O O . LYS B 1 83 ? 28.158 48.595 23.305 1.00 13.95 81 LYS B O 1
ATOM 1487 N N . ASP B 1 84 ? 28.227 50.647 22.320 1.00 14.60 82 ASP B N 1
ATOM 1488 C CA . ASP B 1 84 ? 29.268 51.180 23.244 1.00 15.59 82 ASP B CA 1
ATOM 1489 C C . ASP B 1 84 ? 30.491 50.245 23.305 1.00 15.44 82 ASP B C 1
ATOM 1490 O O . ASP B 1 84 ? 31.033 49.961 24.391 1.00 14.71 82 ASP B O 1
ATOM 1495 N N . GLY B 1 85 ? 30.899 49.729 22.142 1.00 15.31 83 GLY B N 1
ATOM 1496 C CA . GLY B 1 85 ? 32.081 48.859 22.081 1.00 14.01 83 GLY B CA 1
ATOM 1497 C C . GLY B 1 85 ? 31.852 47.407 22.463 1.00 13.40 83 GLY B C 1
ATOM 1498 O O . GLY B 1 85 ? 32.754 46.576 22.332 1.00 13.91 83 GLY B O 1
ATOM 1499 N N . LEU B 1 86 ? 30.648 47.076 22.911 1.00 12.44 84 LEU B N 1
ATOM 1500 C CA . LEU B 1 86 ? 30.363 45.712 23.299 1.00 12.34 84 LEU B CA 1
ATOM 1501 C C . LEU B 1 86 ? 29.452 45.015 22.298 1.00 11.76 84 LEU B C 1
ATOM 1502 O O . LEU B 1 86 ? 28.553 45.649 21.741 1.00 11.35 84 LEU B O 1
ATOM 1507 N N . GLY B 1 87 ? 29.662 43.708 22.123 1.00 10.48 85 GLY B N 1
ATOM 1508 C CA . GLY B 1 87 ? 28.944 42.919 21.117 1.00 10.14 85 GLY B CA 1
ATOM 1509 C C . GLY B 1 87 ? 27.770 42.145 21.684 1.00 9.75 85 GLY B C 1
ATOM 1510 O O . GLY B 1 87 ? 27.851 41.592 22.790 1.00 9.04 85 GLY B O 1
ATOM 1511 N N . TYR B 1 88 ? 26.668 42.122 20.934 1.00 9.29 86 TYR B N 1
ATOM 1512 C CA . TYR B 1 88 ? 25.470 41.375 21.332 1.00 9.00 86 TYR B CA 1
ATOM 1513 C C . TYR B 1 88 ? 24.902 40.670 20.127 1.00 9.41 86 TYR B C 1
ATOM 1514 O O . TYR B 1 88 ? 25.032 41.168 19.005 1.00 9.85 86 TYR B O 1
ATOM 1523 N N . ARG B 1 89 ? 24.245 39.532 20.355 1.00 9.05 87 ARG B N 1
ATOM 1524 C CA . ARG B 1 89 ? 23.700 38.748 19.254 1.00 9.01 87 ARG B CA 1
ATOM 1525 C C . ARG B 1 89 ? 22.237 38.443 19.513 1.00 9.44 87 ARG B C 1
ATOM 1526 O O . ARG B 1 89 ? 21.840 38.271 20.668 1.00 9.35 87 ARG B O 1
ATOM 1534 N N . GLN B 1 90 ? 21.433 38.419 18.449 1.00 9.33 88 GLN B N 1
ATOM 1535 C CA . GLN B 1 90 ? 20.190 37.641 18.468 1.00 9.81 88 GLN B CA 1
ATOM 1536 C C . GLN B 1 90 ? 20.615 36.258 17.999 1.00 9.91 88 GLN B C 1
ATOM 1537 O O . GLN B 1 90 ? 21.041 36.121 16.853 1.00 10.11 88 GLN B O 1
ATOM 1543 N N . ASP B 1 91 ? 20.554 35.263 18.895 1.00 9.54 89 ASP B N 1
ATOM 1544 C CA . ASP B 1 91 ? 20.948 33.889 18.593 1.00 8.94 89 ASP B CA 1
ATOM 1545 C C . ASP B 1 91 ? 19.758 33.054 18.131 1.00 8.61 89 ASP B C 1
ATOM 1546 O O . ASP B 1 91 ? 18.611 33.390 18.405 1.00 8.92 89 ASP B O 1
ATOM 1551 N N . ASN B 1 92 ? 20.030 31.973 17.398 1.00 8.51 90 ASN B N 1
ATOM 1552 C CA . ASN B 1 92 ? 18.999 31.001 17.024 1.00 8.67 90 ASN B CA 1
ATOM 1553 C C . ASN B 1 92 ? 17.791 31.621 16.289 1.00 8.44 90 ASN B C 1
ATOM 1554 O O . ASN B 1 92 ? 16.654 31.221 16.502 1.00 6.90 90 ASN B O 1
ATOM 1559 N N . GLY B 1 93 ? 18.056 32.617 15.445 1.00 8.72 91 GLY B N 1
ATOM 1560 C CA . GLY B 1 93 ? 17.004 33.246 14.650 1.00 9.48 91 GLY B CA 1
ATOM 1561 C C . GLY B 1 93 ? 16.401 32.239 13.682 1.00 10.94 91 GLY B C 1
ATOM 1562 O O . GLY B 1 93 ? 17.122 31.427 13.087 1.00 10.05 91 GLY B O 1
ATOM 1563 N N . GLU B 1 94 ? 15.072 32.264 13.578 1.00 11.80 92 GLU B N 1
ATOM 1564 C CA . GLU B 1 94 ? 14.308 31.411 12.666 1.00 13.52 92 GLU B CA 1
ATOM 1565 C C . GLU B 1 94 ? 13.153 32.233 12.129 1.00 13.55 92 GLU B C 1
ATOM 1566 O O . GLU B 1 94 ? 12.399 32.791 12.918 1.00 14.22 92 GLU B O 1
ATOM 1572 N N . TRP B 1 95 ? 12.978 32.279 10.812 1.00 12.12 93 TRP B N 1
ATOM 1573 C CA . TRP B 1 95 ? 11.896 33.049 10.254 1.00 11.32 93 TRP B CA 1
ATOM 1574 C C . TRP B 1 95 ? 11.338 32.271 9.052 1.00 11.77 93 TRP B C 1
ATOM 1575 O O . TRP B 1 95 ? 12.088 31.581 8.350 1.00 10.41 93 TRP B O 1
ATOM 1586 N N . THR B 1 96 ? 10.031 32.397 8.830 1.00 11.07 94 THR B N 1
ATOM 1587 C CA . THR B 1 96 ? 9.335 31.736 7.706 1.00 11.89 94 THR B CA 1
ATOM 1588 C C . THR B 1 96 ? 8.749 32.779 6.772 1.00 12.77 94 THR B C 1
ATOM 1589 O O . THR B 1 96 ? 8.122 33.739 7.228 1.00 12.38 94 THR B O 1
ATOM 1593 N N . VAL B 1 97 ? 8.927 32.592 5.467 1.00 13.67 95 VAL B N 1
ATOM 1594 C CA . VAL B 1 97 ? 8.290 33.493 4.515 1.00 15.06 95 VAL B CA 1
ATOM 1595 C C . VAL B 1 97 ? 6.782 33.245 4.515 1.00 16.60 95 VAL B C 1
ATOM 1596 O O . VAL B 1 97 ? 6.342 32.122 4.278 1.00 16.48 95 VAL B O 1
ATOM 1600 N N . GLU B 1 98 ? 6.008 34.290 4.795 1.00 18.71 96 GLU B N 1
ATOM 1601 C CA . GLU B 1 98 ? 4.541 34.197 4.818 1.00 20.52 96 GLU B CA 1
ATOM 1602 C C . GLU B 1 98 ? 3.879 35.041 3.728 1.00 21.41 96 GLU B C 1
ATOM 1603 O O . GLU B 1 98 ? 2.689 34.918 3.490 1.00 21.33 96 GLU B O 1
ATOM 1609 N N . GLY B 1 99 ? 4.675 35.872 3.058 1.00 21.58 97 GLY B N 1
ATOM 1610 C CA . GLY B 1 99 ? 4.192 36.797 2.058 1.00 22.44 97 GLY B CA 1
ATOM 1611 C C . GLY B 1 99 ? 5.319 37.716 1.611 1.00 23.44 97 GLY B C 1
ATOM 1612 O O . GLY B 1 99 ? 6.442 37.636 2.134 1.00 23.46 97 GLY B O 1
ATOM 1613 N N . PHE B 1 100 ? 5.008 38.574 0.635 1.00 24.00 98 PHE B N 1
ATOM 1614 C CA . PHE B 1 100 ? 5.956 39.469 -0.005 1.00 24.30 98 PHE B CA 1
ATOM 1615 C C . PHE B 1 100 ? 5.551 40.915 0.203 1.00 25.38 98 PHE B C 1
ATOM 1616 O O . PHE B 1 100 ? 4.362 41.204 0.314 1.00 25.68 98 PHE B O 1
ATOM 1624 N N . VAL B 1 101 ? 6.551 41.803 0.26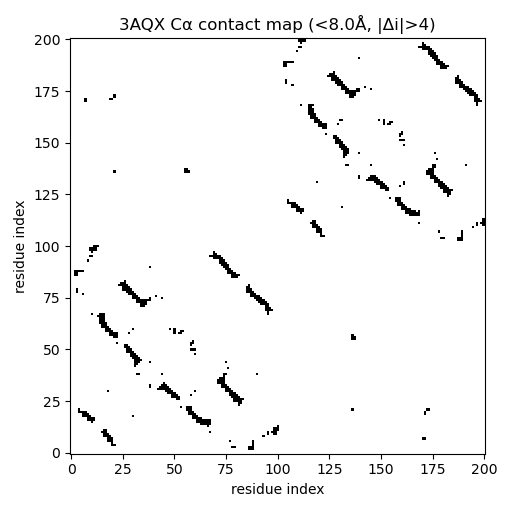3 1.00 26.06 99 VAL B N 1
ATOM 1625 C CA . VAL B 1 101 ? 6.389 43.235 0.562 1.00 27.33 99 VAL B CA 1
ATOM 1626 C C . VAL B 1 101 ? 6.376 44.065 -0.715 1.00 27.60 99 VAL B C 1
ATOM 1627 O O . VAL B 1 101 ? 7.319 43.977 -1.511 1.00 28.54 99 VAL B O 1
#

Secondary structure (DSSP, 8-state):
---PPPPEEEEESSS-EEEEEE-SS-SEEEEEEEESS---SS---SEEEEE-S-BTTEEEEEETT----TT-EEEEEEEEEETTEEEEEEEEEEE---EE-/---PPPPEEEEPSSS-EEEEEE-SSEEEEEEEEEESS---SS---SEEEEE-S-BTTEEEEEETT----TT-EEEEEEEEEETTEEEEEEEEEEE---B-

InterPro domains:
  IPR000757 Beta-glucanase-like, N-terminal domain [PF00722] (369-406)
  IPR000757 Beta-glucanase-like, N-terminal domain [PS51762] (188-495)
  IPR013320 Concanavalin A-like lectin/glucanase domain superfamily [SSF49899] (167-494)
  IPR031756 Beta-1,3-glucan-binding protein, N-terminal [PF15886] (20-115)
  IPR031756 Beta-1,3-glucan-binding protein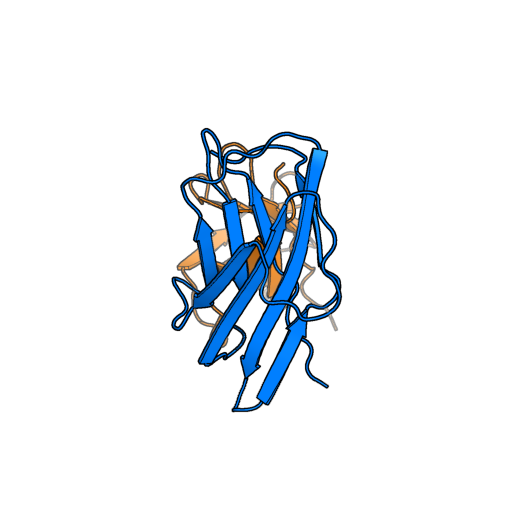, N-terminal [PS51969] (17-116)
  IPR035806 Beta-1,3-glucan recognition protein, C-terminal [cd02179] (185-494)
  IPR043030 Beta-1,3-glucan-binding protein, N-terminal domain superfamily [G3DSA:2.60.40.2140] (16-120)
  IPR050546 Glycosyl Hydrolase Family 16 [PTHR10963] (156-493)

Sequence (201 aa):
SYEAPPATLEAIHPKGLRVSVPDEGFSLFAFHGKLNEEMEGLEAGHWSRDITKPKNGRWIFRDRNAALKIGDKIYFWTFVIKDGLGYRQDNGEWTVEGFVDSYEAPPATLEAIHPKGLRVSVPDEGFSLFAFHGKLNEEMEGLEAGHWSRDITKPKNGRWIFRDRNAALKIGDKIYFWTFVIKDGLGYRQDNGEWTVEGFV

CATH classification: 2.60.40.2140

Foldseek 3Di:
DDAAADKDWAAAPPGKIKIKDFCPAFQKKWKAKEKPDADPPPDQHPGIDIFGDADPGMGMDMDRHHRDDFFIKMFIKMWTHHPNDIHMDHGDIDGHPDHDD/DDAFADWDWAAAPPGKIKIKDFCPAFQKKWKAKEKQDADPPPDCHPRTDIFGDADPRMGMDMDRHHDDDFFIKMWIKMWTAHPNDIHMDHGDIDGHHDHD

Nearest PDB structures (foldseek):
  3aqx-assembly2_B  TM=1.010E+00  e=1.605E-19  Bombyx mori
  3aqz-assembly2_B  TM=9.956E-01  e=1.826E-16  Plodia interpunctella
  2kha-assembly1_A  TM=9.328E-01  e=1.314E-14  Plodia interpunctella
  2rqe-assembly1_A  TM=9.080E-01  e=3.396E-15  Bombyx mori
  3ie4-assembly2_B  TM=9.749E-01  e=2.876E-13  Drosophila melanogaster

Radius of gyration: 19.73 Å; Cα contacts (8 Å, |Δi|>4): 482; chains: 2; bounding box: 46×51×47 Å

B-factor: mean 14.78, std 7.53, range [2.0, 50.76]